Protein AF-A0A5B8MPL5-F1 (afdb_monomer_lite)

InterPro domains:
  IPR007402 Protein of unknown function DUF455 [PF04305] (2-226)
  IPR007402 Protein of unknown function DUF455 [PTHR42782] (2-230)
  IPR009078 Ferritin-like superfamily [SSF47240] (7-135)
  IPR011197 Uncharacterised conserved protein UCP012318 [PIRSF012318] (2-229)
  IPR012347 Ferritin-like [G3DSA:1.20.1260.10] (32-139)

Foldseek 3Di:
DQVLLQQLLLLVVQLVLLVLLCVQCCVVVVNDVLLVVLSVVSSVLSVVLNVLSQVVQVVVVHGRVPDDYDCQSVLLCVLCVVPSLLSLLVSQAVVLQVLLAVLVVVLVVCVVVVNNSVSCSSVPRVNLVSLLSNLSSVLVNLLVVLVVDDQPDPCSVVLNVLSSPDDSNQDFACSNVVSCVVSPHDVLVSLVVSLVSCVNRPPDADADPGPQVSCRSSNNHCSNPVVRNPD

Radius of gyration: 17.76 Å; chains: 1; bounding box: 43×35×52 Å

Secondary structure (DSSP, 8-state):
-HHHHHHHHHHHHHHHHHHHHIIIIITTTT--HHHHHHHHHHHHHHHHHHHHHHHHHHHTT--TTSS----HHHHHHHHTTT-HHHHHHIIIIIIHHHHHHHHHHHHHHHHHTT-HHHHHHIIIIIHHHHHHHHHHHHHHHHHHHHHHS--SSS-HHHHHHHHHT--TTS--TTHHHHHHHHTT--HHHHHHHHHHHHHHH--S---SPP-HHHHHHTT--HHHHHHHH--

Sequence (231 aa):
MAICHSLAHIESWAIDLSWDIIARFGISQSMPFGFVCDFARVALDEASHFERLAERLKAMGGSYGDFPAHDGLWESAVETSESLMARLAIEHMVHEARGLDVLPQTISKFENGGDKETALVLRNFVYPEEVTHCAAGLKYYCYLYVRDHAPKQDGKDTCLRELEGLAIDSMGGTQAGDILSKFGFNVDEVIASFHSTVRKHFHGRLKPPFNDEAREKAGFTKTWYEPLATK

pLDDT: mean 95.08, std 6.19, range [56.47, 98.75]

Organism: NCBI:txid1764295

Structure (mmCIF, N/CA/C/O backbone):
data_AF-A0A5B8MPL5-F1
#
_entry.id   AF-A0A5B8MPL5-F1
#
loop_
_atom_site.group_PDB
_atom_site.id
_atom_site.type_symbol
_atom_site.label_atom_id
_atom_site.label_alt_id
_atom_site.label_comp_id
_atom_site.label_asym_id
_atom_site.label_entity_id
_atom_site.label_seq_id
_atom_site.pdbx_PDB_ins_code
_atom_site.Cartn_x
_atom_site.Cartn_y
_atom_site.Cartn_z
_atom_site.occupancy
_atom_site.B_iso_or_equiv
_atom_site.auth_seq_id
_atom_site.auth_comp_id
_atom_site.auth_asym_id
_atom_site.auth_atom_id
_atom_site.pdbx_PDB_model_num
ATOM 1 N N . MET A 1 1 ? -15.213 1.524 20.049 1.00 90.12 1 MET A N 1
ATOM 2 C CA . MET A 1 1 ? -15.466 0.150 19.567 1.00 90.12 1 MET A CA 1
ATOM 3 C C . MET A 1 1 ? -15.608 0.096 18.055 1.00 90.12 1 MET A C 1
ATOM 5 O O . MET A 1 1 ? -14.690 -0.419 17.445 1.00 90.12 1 MET A O 1
ATOM 9 N N . ALA A 1 2 ? -16.636 0.694 17.434 1.00 94.31 2 ALA A N 1
ATOM 10 C CA . ALA A 1 2 ? -16.833 0.617 15.974 1.00 94.31 2 ALA A CA 1
ATOM 11 C C . ALA A 1 2 ? -15.597 1.010 15.129 1.00 94.31 2 ALA A C 1
ATOM 13 O O . ALA A 1 2 ? -15.258 0.305 14.191 1.00 94.31 2 ALA A O 1
ATOM 14 N N . ILE A 1 3 ? -14.873 2.079 15.498 1.00 95.44 3 ILE A N 1
ATOM 15 C CA . ILE A 1 3 ? -13.625 2.471 14.806 1.00 95.44 3 ILE A CA 1
ATOM 16 C C . ILE A 1 3 ? -12.540 1.389 14.938 1.00 95.44 3 ILE A C 1
ATOM 18 O O . ILE A 1 3 ? -11.882 1.068 13.963 1.00 95.44 3 ILE A O 1
ATOM 22 N N . CYS A 1 4 ? -12.365 0.809 16.130 1.00 96.81 4 CYS A N 1
ATOM 23 C CA . CYS A 1 4 ? -11.368 -0.240 16.371 1.00 96.81 4 CYS A CA 1
ATOM 24 C C . CYS A 1 4 ? -11.715 -1.533 15.618 1.00 96.81 4 CYS A C 1
ATOM 26 O O . CYS A 1 4 ? -10.830 -2.144 15.034 1.00 96.81 4 CYS A O 1
ATOM 28 N N . HIS A 1 5 ? -13.000 -1.901 15.562 1.00 97.62 5 HIS A N 1
ATOM 29 C CA . HIS A 1 5 ? -13.471 -3.010 14.727 1.00 97.62 5 HIS A CA 1
ATOM 30 C C . HIS A 1 5 ? -13.215 -2.750 13.238 1.00 97.62 5 HIS A C 1
ATOM 32 O O . HIS A 1 5 ? -12.689 -3.628 12.569 1.00 97.62 5 HIS A O 1
ATOM 38 N N . SER A 1 6 ? -13.514 -1.546 12.742 1.00 96.62 6 SER A N 1
ATOM 39 C CA . SER A 1 6 ? -13.260 -1.175 11.344 1.00 96.62 6 SER A CA 1
ATOM 40 C C . SER A 1 6 ? -11.774 -1.247 10.988 1.00 96.62 6 SER A C 1
ATOM 42 O O . SER A 1 6 ? -11.455 -1.747 9.920 1.00 96.62 6 SER A O 1
ATOM 44 N N . LEU A 1 7 ? -10.873 -0.823 11.883 1.00 97.06 7 LEU A N 1
ATOM 45 C CA . LEU A 1 7 ? -9.426 -0.981 11.691 1.00 97.06 7 LEU A CA 1
ATOM 46 C C . LEU A 1 7 ? -9.031 -2.460 11.656 1.00 97.06 7 LEU A C 1
ATOM 48 O O . LEU A 1 7 ? -8.427 -2.889 10.690 1.00 97.06 7 LEU A O 1
ATOM 52 N N . ALA A 1 8 ? -9.470 -3.269 12.629 1.00 97.81 8 ALA A N 1
ATOM 53 C CA . ALA A 1 8 ? -9.209 -4.712 12.605 1.00 97.81 8 ALA A CA 1
ATOM 54 C C . ALA A 1 8 ? -9.746 -5.376 11.322 1.00 97.81 8 ALA A C 1
ATOM 56 O O . ALA A 1 8 ? -9.145 -6.298 10.787 1.00 97.81 8 ALA A O 1
ATOM 57 N N . HIS A 1 9 ? -10.881 -4.911 10.803 1.00 97.38 9 HIS A N 1
ATOM 58 C CA . HIS A 1 9 ? -11.412 -5.412 9.545 1.00 97.38 9 HIS A CA 1
ATOM 59 C C . HIS A 1 9 ? -10.523 -5.065 8.343 1.00 97.38 9 HIS A C 1
ATOM 61 O O . HIS A 1 9 ? -10.372 -5.905 7.462 1.00 97.38 9 HIS A O 1
ATOM 67 N N . ILE A 1 10 ? -9.932 -3.865 8.316 1.00 96.75 10 ILE A N 1
ATOM 68 C CA . ILE A 1 10 ? -8.954 -3.456 7.297 1.00 96.75 10 ILE A CA 1
ATOM 69 C C . ILE A 1 10 ? -7.733 -4.379 7.351 1.00 96.75 10 ILE A C 1
ATOM 71 O O . ILE A 1 10 ? -7.454 -5.019 6.339 1.00 96.75 10 ILE A O 1
ATOM 75 N N . GLU A 1 11 ? -7.117 -4.558 8.525 1.00 97.88 11 GLU A N 1
ATOM 76 C CA . GLU A 1 11 ? -5.898 -5.382 8.635 1.00 97.88 11 GLU A CA 1
ATOM 77 C C . GLU A 1 11 ? -6.183 -6.842 8.262 1.00 97.88 11 GLU A C 1
ATOM 79 O O . GLU A 1 11 ? -5.412 -7.491 7.564 1.00 97.88 11 GLU A O 1
ATOM 84 N N . SER A 1 12 ? -7.353 -7.369 8.651 1.00 97.31 12 SER A N 1
ATOM 85 C CA . SER A 1 12 ? -7.772 -8.723 8.264 1.00 97.31 12 SER A CA 1
ATOM 86 C C . SER A 1 12 ? -7.795 -8.910 6.745 1.00 97.31 12 SER A C 1
ATOM 88 O O . SER A 1 12 ? -7.424 -9.978 6.266 1.00 97.31 12 SER A O 1
ATOM 90 N N . TRP A 1 13 ? -8.242 -7.903 5.993 1.00 96.44 13 TRP A N 1
ATOM 91 C CA . TRP A 1 13 ? -8.215 -7.939 4.532 1.00 96.44 13 TRP A CA 1
ATOM 92 C C . TRP A 1 13 ? -6.809 -7.728 3.976 1.00 96.44 13 TRP A C 1
ATOM 94 O O . TRP A 1 13 ? -6.462 -8.354 2.978 1.00 96.44 13 TRP A O 1
ATOM 104 N N . ALA A 1 14 ? -5.995 -6.880 4.602 1.00 97.50 14 ALA A N 1
ATOM 105 C CA . ALA A 1 14 ? -4.618 -6.639 4.184 1.00 97.50 14 ALA A CA 1
ATOM 106 C C . ALA A 1 14 ? -3.752 -7.912 4.288 1.00 97.50 14 ALA A C 1
ATOM 108 O O . ALA A 1 14 ? -2.951 -8.181 3.386 1.00 97.50 14 ALA A O 1
ATOM 109 N N . ILE A 1 15 ? -3.996 -8.772 5.291 1.00 98.38 15 ILE A N 1
ATOM 110 C CA . ILE A 1 15 ? -3.426 -10.133 5.365 1.00 98.38 15 ILE A CA 1
ATOM 111 C C . ILE A 1 15 ? -3.771 -10.925 4.099 1.00 98.38 15 ILE A C 1
ATOM 113 O O . ILE A 1 15 ? -2.882 -11.451 3.424 1.00 98.38 15 ILE A O 1
ATOM 117 N N . ASP A 1 16 ? -5.065 -11.016 3.779 1.00 97.38 16 ASP A N 1
ATOM 118 C CA . ASP A 1 16 ? -5.551 -11.802 2.647 1.00 97.38 16 ASP A CA 1
ATOM 119 C C . ASP A 1 16 ? -4.996 -11.266 1.325 1.00 97.38 16 ASP A C 1
ATOM 121 O O . ASP A 1 16 ? -4.548 -12.049 0.495 1.00 97.38 16 ASP A O 1
ATOM 125 N N . LEU A 1 17 ? -4.958 -9.944 1.140 1.00 97.31 17 LEU A N 1
ATOM 126 C CA . LEU A 1 17 ? -4.433 -9.293 -0.063 1.00 97.31 17 LEU A CA 1
ATOM 127 C C . LEU A 1 17 ? -2.927 -9.503 -0.244 1.00 97.31 17 LEU A C 1
ATOM 129 O O . LEU A 1 17 ? -2.464 -9.749 -1.362 1.00 97.31 17 LEU A O 1
ATOM 133 N N . SER A 1 18 ? -2.173 -9.476 0.853 1.00 98.12 18 SER A N 1
ATOM 134 C CA . SER A 1 18 ? -0.733 -9.734 0.842 1.00 98.12 18 SER A CA 1
ATOM 135 C C . SER A 1 18 ? -0.417 -11.189 0.486 1.00 98.12 18 SER A C 1
ATOM 137 O O . SER A 1 18 ? 0.533 -11.460 -0.249 1.00 98.12 18 SER A O 1
ATOM 139 N N . TRP A 1 19 ? -1.239 -12.149 0.918 1.00 98.12 19 TRP A N 1
ATOM 140 C CA . TRP A 1 19 ? -1.116 -13.536 0.455 1.00 98.12 19 TRP A CA 1
ATOM 141 C C . TRP A 1 19 ? -1.664 -13.745 -0.959 1.00 98.12 19 TRP A C 1
ATOM 143 O O . TRP A 1 19 ? -1.088 -14.518 -1.731 1.00 98.12 19 TRP A O 1
ATOM 153 N N . ASP A 1 20 ? -2.739 -13.048 -1.327 1.00 97.25 20 ASP A N 1
ATOM 154 C CA . ASP A 1 20 ? -3.378 -13.120 -2.641 1.00 97.25 20 ASP A CA 1
ATOM 155 C C . ASP A 1 20 ? -2.392 -12.756 -3.747 1.00 97.25 20 ASP A C 1
ATOM 157 O O . ASP A 1 20 ? -2.265 -13.485 -4.737 1.00 97.25 20 ASP A O 1
ATOM 161 N N . ILE A 1 21 ? -1.630 -11.674 -3.551 1.00 97.12 21 ILE A N 1
ATOM 162 C CA . ILE A 1 21 ? -0.700 -11.198 -4.567 1.00 97.12 21 ILE A CA 1
ATOM 163 C C . ILE A 1 21 ? 0.435 -12.202 -4.824 1.00 97.12 21 ILE A C 1
ATOM 165 O O . ILE A 1 21 ? 0.838 -12.428 -5.971 1.00 97.12 21 ILE A O 1
ATOM 169 N N . ILE A 1 22 ? 0.897 -12.875 -3.766 1.00 97.62 22 ILE A N 1
ATOM 170 C CA . ILE A 1 22 ? 1.892 -13.948 -3.834 1.00 97.62 22 ILE A CA 1
ATOM 171 C C . ILE A 1 22 ? 1.303 -15.161 -4.555 1.00 97.62 22 ILE A C 1
ATOM 173 O O . ILE A 1 22 ? 1.898 -15.660 -5.513 1.00 97.62 22 ILE A O 1
ATOM 177 N N . ALA A 1 23 ? 0.136 -15.631 -4.112 1.00 96.88 23 ALA A N 1
ATOM 178 C CA . ALA A 1 23 ? -0.465 -16.869 -4.589 1.00 96.88 23 ALA A CA 1
ATOM 179 C C . ALA A 1 23 ? -0.926 -16.777 -6.050 1.00 96.88 23 ALA A C 1
ATOM 181 O O . ALA A 1 23 ? -0.679 -17.699 -6.832 1.00 96.88 23 ALA A O 1
ATOM 182 N N . ARG A 1 24 ? -1.575 -15.674 -6.442 1.00 95.25 24 ARG A N 1
ATOM 183 C CA . ARG A 1 24 ? -2.104 -15.505 -7.804 1.00 95.25 24 ARG A CA 1
ATOM 184 C C . ARG A 1 24 ? -1.040 -15.082 -8.800 1.00 95.25 24 ARG A C 1
ATOM 186 O O . ARG A 1 24 ? -1.022 -15.602 -9.917 1.00 95.25 24 ARG A O 1
ATOM 193 N N . PHE A 1 25 ? -0.169 -14.146 -8.424 1.00 96.69 25 PHE A N 1
ATOM 194 C CA . PHE A 1 25 ? 0.732 -13.501 -9.380 1.00 96.69 25 PHE A CA 1
ATOM 195 C C . PHE A 1 25 ? 2.199 -13.885 -9.220 1.00 96.69 25 PHE A C 1
ATOM 197 O O . PHE A 1 25 ? 2.923 -13.860 -10.212 1.00 96.69 25 PHE A O 1
ATOM 204 N N . GLY A 1 26 ? 2.647 -14.274 -8.022 1.00 94.62 26 GLY A N 1
ATOM 205 C CA . GLY A 1 26 ? 4.062 -14.534 -7.745 1.00 94.62 26 GLY A CA 1
ATOM 206 C C . GLY A 1 26 ? 4.689 -15.532 -8.723 1.00 94.62 26 GLY A C 1
ATOM 207 O O . GLY A 1 26 ? 5.625 -15.196 -9.447 1.00 94.62 26 GLY A O 1
ATOM 208 N N . ILE A 1 27 ? 4.129 -16.744 -8.807 1.00 87.88 27 ILE A N 1
ATOM 209 C CA . ILE A 1 27 ? 4.624 -17.784 -9.728 1.00 87.88 27 ILE A CA 1
ATOM 210 C C . ILE A 1 27 ? 4.203 -17.491 -11.171 1.00 87.88 27 ILE A C 1
ATOM 212 O O . ILE A 1 27 ? 5.032 -17.545 -12.079 1.00 87.88 27 ILE A O 1
ATOM 216 N N . SER A 1 28 ? 2.922 -17.180 -11.397 1.00 93.00 28 SER A N 1
ATOM 217 C CA . SER A 1 28 ? 2.358 -17.035 -12.749 1.00 93.00 28 SER A CA 1
ATOM 218 C C . SER A 1 28 ? 3.008 -15.906 -13.552 1.00 93.00 28 SER A C 1
ATOM 220 O O . SER A 1 28 ? 3.122 -16.014 -14.771 1.00 93.00 28 SER A O 1
ATOM 222 N N . GLN A 1 29 ? 3.494 -14.860 -12.878 1.00 94.62 29 GLN A N 1
ATOM 223 C CA . GLN A 1 29 ? 4.219 -13.753 -13.496 1.00 94.62 29 GLN A CA 1
ATOM 224 C C . GLN A 1 29 ? 5.738 -13.826 -13.309 1.00 94.62 29 GLN A C 1
ATOM 226 O O . GLN A 1 29 ? 6.427 -12.865 -13.639 1.00 94.62 29 GLN A O 1
ATOM 231 N N . SER A 1 30 ? 6.282 -14.944 -12.814 1.00 94.75 30 SER A N 1
ATOM 232 C CA . SER A 1 30 ? 7.729 -15.114 -12.592 1.00 94.75 30 SER A CA 1
ATOM 233 C C . SER A 1 30 ? 8.343 -13.975 -11.763 1.00 94.75 30 SER A C 1
ATOM 235 O O . SER A 1 30 ? 9.387 -13.426 -12.119 1.00 94.75 30 SER A O 1
ATOM 237 N N . MET A 1 31 ? 7.666 -13.577 -10.682 1.00 97.38 31 MET A N 1
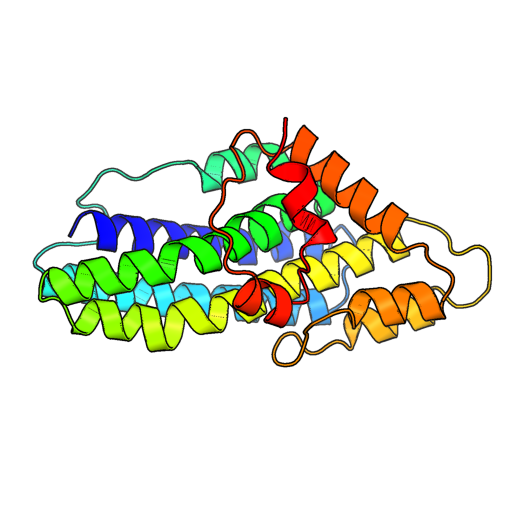ATOM 238 C CA . MET A 1 31 ? 8.173 -12.552 -9.772 1.00 97.38 31 MET A CA 1
ATOM 239 C C . MET A 1 31 ? 9.408 -13.058 -9.014 1.00 97.38 31 MET A C 1
ATOM 241 O O . MET A 1 31 ? 9.505 -14.255 -8.722 1.00 97.38 31 MET A O 1
ATOM 245 N N . PRO A 1 32 ? 10.360 -12.168 -8.683 1.00 96.81 32 PRO A N 1
ATOM 246 C CA . PRO A 1 32 ? 11.557 -12.550 -7.945 1.00 96.81 32 PRO A CA 1
ATOM 247 C C . PRO A 1 32 ? 11.226 -13.056 -6.538 1.00 96.81 32 PRO A C 1
ATOM 249 O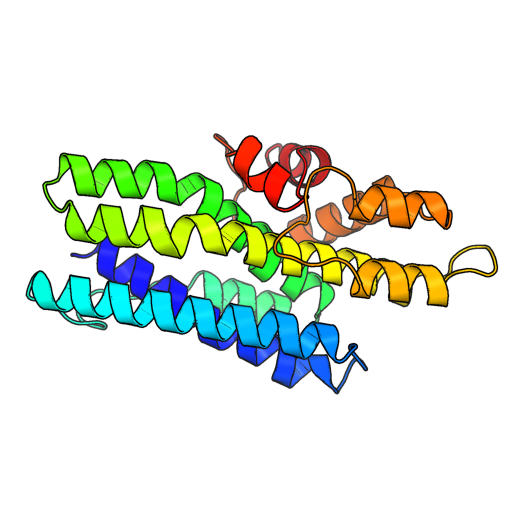 O . PRO A 1 32 ? 10.204 -12.701 -5.958 1.00 96.81 32 PRO A O 1
ATOM 252 N N . PHE A 1 33 ? 12.121 -13.837 -5.932 1.00 96.19 33 PHE A N 1
ATOM 253 C CA . PHE A 1 33 ? 11.903 -14.330 -4.567 1.00 96.19 33 PHE A CA 1
ATOM 254 C C . PHE A 1 33 ? 11.820 -13.192 -3.538 1.00 96.19 33 PHE A C 1
ATOM 256 O O . PHE A 1 33 ? 11.052 -13.299 -2.585 1.00 96.19 33 PHE A O 1
ATOM 263 N N . GLY A 1 34 ? 12.522 -12.072 -3.771 1.00 97.38 34 GLY A N 1
ATOM 264 C CA . GLY A 1 34 ? 12.381 -10.865 -2.954 1.00 97.38 34 GLY A CA 1
ATOM 265 C C . GLY A 1 34 ? 10.932 -10.382 -2.843 1.00 97.38 34 GLY A C 1
ATOM 266 O O . GLY A 1 34 ? 10.510 -9.994 -1.760 1.00 97.38 34 GLY A O 1
ATOM 267 N N . PHE A 1 35 ? 10.140 -10.497 -3.918 1.00 98.50 35 PHE A N 1
ATOM 268 C CA . PHE A 1 35 ? 8.717 -10.136 -3.914 1.00 98.50 35 PHE A CA 1
ATOM 269 C C . PHE A 1 35 ? 7.925 -10.987 -2.925 1.00 98.50 35 PHE A C 1
ATOM 271 O O . PHE A 1 35 ? 7.130 -10.468 -2.149 1.00 98.50 35 PHE A O 1
ATOM 278 N N . VAL A 1 36 ? 8.179 -12.297 -2.924 1.00 97.75 36 VAL A N 1
ATOM 279 C CA . VAL A 1 36 ? 7.526 -13.230 -2.002 1.00 97.75 36 VAL A CA 1
ATOM 280 C C . VAL A 1 36 ? 7.918 -12.918 -0.561 1.00 97.75 36 VAL A C 1
ATOM 282 O O . VAL A 1 36 ? 7.051 -12.893 0.303 1.00 97.75 36 VAL A O 1
ATOM 285 N N . CYS A 1 37 ? 9.200 -12.655 -0.297 1.00 97.94 37 CYS A N 1
ATOM 286 C CA . CYS A 1 37 ? 9.678 -12.310 1.041 1.00 97.94 37 CYS A CA 1
ATOM 287 C C . CYS A 1 37 ? 9.073 -11.003 1.561 1.00 97.94 37 CYS A C 1
ATOM 289 O O . CYS A 1 37 ? 8.592 -10.973 2.691 1.00 97.94 37 CYS A O 1
ATOM 291 N N . ASP A 1 38 ? 9.088 -9.949 0.745 1.00 98.50 38 ASP A N 1
ATOM 292 C CA . ASP A 1 38 ? 8.593 -8.632 1.142 1.00 98.50 38 ASP A CA 1
ATOM 293 C C . ASP A 1 38 ? 7.086 -8.692 1.438 1.00 98.50 38 ASP A C 1
ATOM 295 O O . ASP A 1 38 ? 6.667 -8.263 2.508 1.00 98.50 38 ASP A O 1
ATOM 299 N N . PHE A 1 39 ? 6.269 -9.310 0.574 1.00 98.56 39 PHE A N 1
ATOM 300 C CA . PHE A 1 39 ? 4.823 -9.415 0.824 1.00 98.56 39 PHE A CA 1
ATOM 301 C C . PHE A 1 39 ? 4.448 -10.447 1.893 1.00 98.56 39 PHE A C 1
ATOM 303 O O . PHE A 1 39 ? 3.454 -10.257 2.587 1.00 98.56 39 PHE A O 1
ATOM 310 N N . ALA A 1 40 ? 5.242 -11.504 2.099 1.00 98.50 40 ALA A N 1
ATOM 311 C CA . ALA A 1 40 ? 5.037 -12.399 3.239 1.00 98.50 40 ALA A CA 1
ATOM 312 C C . ALA A 1 40 ? 5.316 -11.679 4.565 1.00 98.50 40 ALA A C 1
ATOM 314 O O . ALA A 1 40 ? 4.684 -11.982 5.576 1.00 98.50 40 ALA A O 1
ATOM 315 N N . ARG A 1 41 ? 6.247 -10.716 4.558 1.00 98.38 41 ARG A N 1
ATOM 316 C CA . ARG A 1 41 ? 6.490 -9.837 5.698 1.00 98.38 41 ARG A CA 1
ATOM 317 C C . ARG A 1 41 ? 5.331 -8.867 5.914 1.00 98.38 41 ARG A C 1
ATOM 319 O O . ARG A 1 41 ? 4.850 -8.813 7.035 1.00 98.38 41 ARG A O 1
ATOM 326 N N . VAL A 1 42 ? 4.830 -8.206 4.862 1.00 98.62 42 VAL A N 1
ATOM 327 C CA . VAL A 1 42 ? 3.612 -7.371 4.960 1.00 98.62 42 VAL A CA 1
ATOM 328 C C . VAL A 1 42 ? 2.468 -8.187 5.569 1.00 98.62 42 VAL A C 1
ATOM 330 O O . VAL A 1 42 ? 1.902 -7.792 6.576 1.00 98.62 42 VAL A O 1
ATOM 333 N N . ALA A 1 43 ? 2.207 -9.397 5.065 1.00 98.69 43 ALA A N 1
ATOM 334 C CA . ALA A 1 43 ? 1.150 -10.253 5.603 1.00 98.69 43 ALA A CA 1
ATOM 335 C C . ALA A 1 43 ? 1.332 -10.607 7.095 1.00 98.69 43 ALA A C 1
ATOM 337 O O . ALA A 1 43 ? 0.349 -10.804 7.810 1.00 98.69 43 ALA A O 1
ATOM 338 N N . LEU A 1 44 ? 2.579 -10.730 7.562 1.00 98.62 44 LEU A N 1
ATOM 339 C CA . LEU A 1 44 ? 2.895 -10.984 8.968 1.00 98.62 44 LEU A CA 1
ATOM 340 C C . LEU A 1 44 ? 2.659 -9.743 9.839 1.00 98.62 44 LEU A C 1
ATOM 342 O O . LEU A 1 44 ? 2.112 -9.873 10.936 1.00 98.62 44 LEU A O 1
ATOM 346 N N . ASP A 1 45 ? 3.060 -8.570 9.353 1.00 98.56 45 ASP A N 1
ATOM 347 C CA . ASP A 1 45 ? 2.834 -7.290 10.024 1.00 98.56 45 ASP A CA 1
ATOM 348 C C . ASP A 1 45 ? 1.323 -7.058 10.191 1.00 98.56 45 ASP A C 1
ATOM 350 O O . ASP A 1 45 ? 0.845 -6.894 11.315 1.00 98.56 45 ASP A O 1
ATOM 354 N N . GLU A 1 46 ? 0.554 -7.222 9.111 1.00 98.56 46 GLU A N 1
ATOM 355 C CA . GLU A 1 46 ? -0.910 -7.097 9.102 1.00 98.56 46 GLU A CA 1
ATOM 356 C C . GLU A 1 46 ? -1.603 -8.086 10.050 1.00 98.56 46 GLU A C 1
ATOM 358 O O . GLU A 1 46 ? -2.554 -7.748 10.760 1.00 98.56 46 GLU A O 1
ATOM 363 N N . ALA A 1 47 ? -1.093 -9.319 10.146 1.00 98.75 47 ALA A N 1
ATOM 364 C CA . ALA A 1 47 ? -1.600 -10.299 11.104 1.00 98.75 47 ALA A CA 1
ATOM 365 C C . ALA A 1 47 ? -1.363 -9.855 12.554 1.00 98.75 47 ALA A C 1
ATOM 367 O O . ALA A 1 47 ? -2.270 -9.938 13.387 1.00 98.75 47 ALA A O 1
ATOM 368 N N . SER A 1 48 ? -0.175 -9.325 12.852 1.00 98.62 48 SER A N 1
ATOM 369 C CA . SER A 1 48 ? 0.146 -8.745 14.161 1.00 98.62 48 SER A CA 1
ATOM 370 C C . SER A 1 48 ? -0.726 -7.518 14.462 1.00 98.62 48 SER A C 1
ATOM 372 O O . SER A 1 48 ? -1.193 -7.361 15.597 1.00 98.62 48 SER A O 1
ATOM 374 N N . HIS A 1 49 ? -0.999 -6.659 13.475 1.00 98.56 49 HIS A N 1
ATOM 375 C CA . HIS A 1 49 ? -1.892 -5.505 13.636 1.00 98.56 49 HIS A CA 1
ATOM 376 C C . HIS A 1 49 ? -3.312 -5.951 13.963 1.00 98.56 49 HIS A C 1
ATOM 378 O O . HIS A 1 49 ? -3.881 -5.509 14.969 1.00 98.56 49 HIS A O 1
ATOM 384 N N . PHE A 1 50 ? -3.850 -6.882 13.170 1.00 98.56 50 PHE A N 1
ATOM 385 C CA . PHE A 1 50 ? -5.165 -7.473 13.380 1.00 98.56 50 PHE A CA 1
ATOM 386 C C . PHE A 1 50 ? -5.305 -8.054 14.785 1.00 98.56 50 PHE A C 1
ATOM 388 O O . PHE A 1 50 ? -6.256 -7.721 15.496 1.00 98.56 50 PHE A O 1
ATOM 395 N N . GLU A 1 51 ? -4.359 -8.895 15.213 1.00 98.56 51 GLU A N 1
ATOM 396 C CA . GLU A 1 51 ? -4.398 -9.541 16.525 1.00 98.56 51 GLU A CA 1
ATOM 397 C C . GLU A 1 51 ? -4.435 -8.507 17.654 1.00 98.56 51 GLU A C 1
ATOM 399 O O . GLU A 1 51 ? -5.308 -8.570 18.526 1.00 98.56 51 GLU A O 1
ATOM 404 N N . ARG A 1 52 ? -3.564 -7.492 17.599 1.00 98.56 52 ARG A N 1
ATOM 405 C CA . ARG A 1 52 ? -3.519 -6.415 18.600 1.00 98.56 52 ARG A CA 1
ATOM 406 C C . ARG A 1 52 ? -4.818 -5.620 18.635 1.00 98.56 52 ARG A C 1
ATOM 408 O O . ARG A 1 52 ? -5.323 -5.313 19.716 1.00 98.56 52 ARG A O 1
ATOM 415 N N . LEU A 1 53 ? -5.384 -5.280 17.479 1.00 98.38 53 LEU A N 1
ATOM 416 C CA . LEU A 1 53 ? -6.646 -4.543 17.402 1.00 98.38 53 LEU A CA 1
ATOM 417 C C . LEU A 1 53 ? -7.836 -5.395 17.857 1.00 98.38 53 LEU A C 1
ATOM 419 O O . LEU A 1 53 ? -8.722 -4.892 18.550 1.00 98.38 53 LEU A O 1
ATOM 423 N N . ALA A 1 54 ? -7.848 -6.690 17.548 1.00 98.19 54 ALA A N 1
ATOM 424 C CA . ALA A 1 54 ? -8.859 -7.622 18.032 1.00 98.19 54 ALA A CA 1
ATOM 425 C C . ALA A 1 54 ? -8.781 -7.801 19.560 1.00 98.19 54 ALA A C 1
ATOM 427 O O . ALA A 1 54 ? -9.817 -7.849 20.229 1.00 98.19 54 ALA A O 1
ATOM 428 N N . GLU A 1 55 ? -7.577 -7.848 20.137 1.00 98.19 55 GLU A N 1
ATOM 429 C CA . GLU A 1 55 ? -7.366 -7.833 21.589 1.00 98.19 55 GLU A CA 1
ATOM 430 C C . GLU A 1 55 ? -7.857 -6.531 22.226 1.00 98.19 55 GLU A C 1
ATOM 432 O O . GLU A 1 55 ? -8.552 -6.569 23.247 1.00 98.19 55 GLU A O 1
ATOM 437 N N . ARG A 1 56 ? -7.571 -5.379 21.604 1.00 97.50 56 ARG A N 1
ATOM 438 C CA . ARG A 1 56 ? -8.126 -4.088 22.033 1.00 97.50 56 ARG A CA 1
ATOM 439 C C . ARG A 1 56 ? -9.647 -4.106 22.024 1.00 97.50 56 ARG A C 1
ATOM 441 O O . ARG A 1 56 ? -10.265 -3.734 23.018 1.00 97.50 56 ARG A O 1
ATOM 448 N N . LEU A 1 57 ? -10.260 -4.593 20.948 1.00 97.12 57 LEU A N 1
ATOM 449 C CA . LEU A 1 57 ? -11.711 -4.676 20.828 1.00 97.12 57 LEU A CA 1
ATOM 450 C C . LEU A 1 57 ? -12.331 -5.563 21.923 1.00 97.12 57 LEU A C 1
ATOM 452 O O . LEU A 1 57 ? -13.331 -5.165 22.524 1.00 97.12 57 LEU A O 1
ATOM 456 N N . LYS A 1 58 ? -11.691 -6.697 22.248 1.00 97.56 58 LYS A N 1
ATOM 457 C CA . LYS A 1 58 ? -12.058 -7.562 23.385 1.00 97.56 58 LYS A CA 1
ATOM 458 C C . LYS A 1 58 ? -11.964 -6.844 24.724 1.00 97.56 58 LYS A C 1
ATOM 460 O O . LYS A 1 58 ? -12.895 -6.925 25.521 1.00 97.56 58 LYS A O 1
ATOM 465 N N . ALA A 1 59 ? -10.889 -6.096 24.963 1.00 96.88 59 ALA A N 1
ATOM 466 C CA . ALA A 1 59 ? -10.722 -5.321 26.191 1.00 96.88 59 ALA A CA 1
ATOM 467 C C . ALA A 1 59 ? -11.787 -4.218 26.354 1.00 96.88 59 ALA A C 1
ATOM 469 O O . ALA A 1 59 ? -12.149 -3.869 27.476 1.00 96.88 59 ALA A O 1
ATOM 470 N N . MET A 1 60 ? -12.336 -3.703 25.248 1.00 95.62 60 MET A N 1
ATOM 471 C CA . MET A 1 60 ? -13.462 -2.760 25.255 1.00 95.62 60 MET A CA 1
ATOM 472 C C . MET A 1 60 ? -14.836 -3.431 25.456 1.00 95.62 60 MET A C 1
ATOM 474 O O . MET A 1 60 ? -15.840 -2.725 25.537 1.00 95.62 60 MET A O 1
ATOM 478 N N . GLY A 1 61 ? -14.896 -4.766 25.526 1.00 96.69 61 GLY A N 1
ATOM 479 C CA . GLY A 1 61 ? -16.130 -5.542 25.682 1.00 96.69 61 GLY A CA 1
ATOM 480 C C . GLY A 1 61 ? -16.816 -5.946 24.373 1.00 96.69 61 GLY A C 1
ATOM 481 O O . GLY A 1 61 ? -17.961 -6.388 24.421 1.00 96.69 61 GLY A O 1
ATOM 482 N N . GLY A 1 62 ? -16.149 -5.790 23.225 1.00 95.94 62 GLY A N 1
ATOM 483 C CA . GLY A 1 62 ? -16.629 -6.263 21.924 1.00 95.94 62 GLY A CA 1
ATOM 484 C C . GLY A 1 62 ? -15.808 -7.432 21.380 1.00 95.94 62 GLY A C 1
ATOM 485 O O . GLY A 1 62 ? -14.925 -7.971 22.037 1.00 95.94 62 GLY A O 1
ATOM 486 N N . SER A 1 63 ? -16.083 -7.841 20.154 1.00 96.69 63 SER A N 1
ATOM 487 C CA . SER A 1 63 ? -15.356 -8.869 19.416 1.00 96.69 63 SER A CA 1
ATOM 488 C C . SER A 1 63 ? -15.352 -8.552 17.925 1.00 96.69 63 SER A C 1
ATOM 490 O O . SER A 1 63 ? -16.207 -7.826 17.409 1.00 96.69 63 SER A O 1
ATOM 492 N N . TYR A 1 64 ? -14.348 -9.066 17.213 1.00 96.56 64 TYR A N 1
ATOM 493 C CA . TYR A 1 64 ? -14.331 -8.957 15.760 1.00 96.56 64 TYR A CA 1
ATOM 494 C C . TYR A 1 64 ? -15.551 -9.689 15.185 1.00 96.56 64 TYR A C 1
ATOM 496 O O . TYR A 1 64 ? -15.838 -10.819 15.573 1.00 96.56 64 TYR A O 1
ATOM 504 N N . GLY A 1 65 ? -16.282 -9.009 14.302 1.00 95.44 65 GLY A N 1
ATOM 505 C CA . GLY A 1 65 ? -17.588 -9.449 13.792 1.00 95.44 65 GLY A CA 1
ATOM 506 C C . GLY A 1 65 ? -18.817 -8.833 14.479 1.00 95.44 65 GLY A C 1
ATOM 507 O O . GLY A 1 65 ? -19.908 -8.940 13.931 1.00 95.44 65 GLY A O 1
ATOM 508 N N . ASP A 1 66 ? -18.666 -8.125 15.606 1.00 96.06 66 ASP A N 1
ATOM 509 C CA . ASP A 1 66 ? -19.811 -7.517 16.318 1.00 96.06 66 ASP A CA 1
ATOM 510 C C . ASP A 1 66 ? -20.408 -6.285 15.613 1.00 96.06 66 ASP A C 1
ATOM 512 O O . ASP A 1 66 ? -21.537 -5.882 15.901 1.00 96.06 66 ASP A O 1
ATOM 516 N N . PHE A 1 67 ? -19.652 -5.655 14.710 1.00 95.56 67 PHE A N 1
ATOM 517 C CA . PHE A 1 67 ? -20.076 -4.481 13.945 1.00 95.56 67 PHE A CA 1
ATOM 518 C C . PHE A 1 67 ? -20.099 -4.791 12.439 1.00 95.56 67 PHE A C 1
ATOM 520 O O . PHE A 1 67 ? -19.384 -5.692 11.992 1.00 95.56 67 PHE A O 1
ATOM 527 N N . PRO A 1 68 ? -20.892 -4.049 11.639 1.00 92.94 68 PRO A N 1
ATOM 528 C CA . PRO A 1 68 ? -20.895 -4.198 10.188 1.00 92.94 68 PRO A CA 1
ATOM 529 C C . PRO A 1 68 ? -19.501 -4.009 9.581 1.00 92.94 68 PRO A C 1
ATOM 531 O O . PRO A 1 68 ? -18.811 -3.035 9.881 1.00 92.94 68 PRO A O 1
ATOM 534 N N . ALA A 1 69 ? -19.128 -4.943 8.713 1.00 90.19 69 ALA A N 1
ATOM 535 C CA . ALA A 1 69 ? -17.950 -4.875 7.861 1.00 90.19 69 ALA A CA 1
ATOM 536 C C . ALA A 1 69 ? -18.189 -3.940 6.662 1.00 90.19 69 ALA A C 1
ATOM 538 O O . ALA A 1 69 ? -19.333 -3.681 6.283 1.00 90.19 69 ALA A O 1
ATOM 539 N N . HIS A 1 70 ? -17.106 -3.432 6.076 1.00 89.38 70 HIS A N 1
ATOM 540 C CA . HIS A 1 70 ? -17.144 -2.635 4.852 1.00 89.38 70 HIS A CA 1
ATOM 541 C C . HIS A 1 70 ? -16.345 -3.333 3.747 1.00 89.38 70 HIS A C 1
ATOM 543 O O . HIS A 1 70 ? -15.251 -3.832 3.990 1.00 89.38 70 HIS A O 1
ATOM 549 N N . ASP A 1 71 ? -16.832 -3.279 2.511 1.00 88.06 71 ASP A N 1
ATOM 550 C CA . ASP A 1 71 ? -16.272 -4.091 1.420 1.00 88.06 71 ASP A CA 1
ATOM 551 C C . ASP A 1 71 ? -15.258 -3.338 0.540 1.00 88.06 71 ASP A C 1
ATOM 553 O O . ASP A 1 71 ? -14.865 -3.827 -0.511 1.00 88.06 71 ASP A O 1
ATOM 557 N N . GLY A 1 72 ? -14.803 -2.142 0.937 1.00 86.00 72 GLY A N 1
ATOM 558 C CA . GLY A 1 72 ? -14.015 -1.263 0.056 1.00 86.00 72 GLY A CA 1
ATOM 559 C C . GLY A 1 72 ? -12.701 -1.866 -0.473 1.00 86.00 72 GLY A C 1
ATOM 560 O O . GLY A 1 72 ? -12.341 -1.629 -1.629 1.00 86.00 72 GLY A O 1
ATOM 561 N N . LEU A 1 73 ? -11.999 -2.658 0.347 1.00 87.81 73 LEU A N 1
ATOM 562 C CA . LEU A 1 73 ? -10.812 -3.409 -0.086 1.00 87.81 73 LEU A CA 1
ATOM 563 C C . LEU A 1 73 ? -11.193 -4.594 -0.979 1.00 87.81 73 LEU A C 1
ATOM 565 O O . LEU A 1 73 ? -10.546 -4.833 -1.990 1.00 87.81 73 LEU A O 1
ATOM 569 N N . TRP A 1 74 ? -12.296 -5.285 -0.684 1.00 90.31 74 TRP A N 1
ATOM 570 C CA . TRP A 1 74 ? -12.794 -6.366 -1.535 1.00 90.31 74 TRP A CA 1
ATOM 571 C C . TRP A 1 74 ? -13.213 -5.874 -2.927 1.00 90.31 74 TRP A C 1
ATOM 573 O O . TRP A 1 74 ? -12.876 -6.495 -3.930 1.00 90.31 74 TRP A O 1
ATOM 583 N N . GLU A 1 75 ? -13.902 -4.737 -3.016 1.00 93.38 75 GLU A N 1
ATOM 584 C CA . GLU A 1 75 ? -14.281 -4.119 -4.292 1.00 93.38 75 GLU A CA 1
ATOM 585 C C . GLU A 1 75 ? -13.047 -3.770 -5.132 1.00 93.38 75 GLU A C 1
ATOM 587 O O . GLU A 1 75 ? -12.967 -4.137 -6.307 1.00 93.38 75 GLU A O 1
ATOM 592 N N . SER A 1 76 ? -12.058 -3.124 -4.504 1.00 94.19 76 SER A N 1
ATOM 593 C CA . SER A 1 76 ? -10.761 -2.814 -5.123 1.00 94.19 76 SER A CA 1
ATOM 594 C C . SER A 1 76 ? -10.049 -4.098 -5.571 1.00 94.19 76 SER A C 1
ATOM 596 O O . SER A 1 76 ? -9.447 -4.159 -6.651 1.00 94.19 76 SER A O 1
ATOM 598 N N . ALA A 1 77 ? -10.222 -5.177 -4.805 1.00 94.31 77 ALA A N 1
ATOM 599 C CA . ALA A 1 77 ? -9.632 -6.455 -5.114 1.00 94.31 77 ALA A CA 1
ATOM 600 C C . ALA A 1 77 ? -10.272 -7.204 -6.266 1.00 94.31 77 ALA A C 1
ATOM 602 O O . ALA A 1 77 ? -9.568 -7.851 -7.042 1.00 94.31 77 ALA A O 1
ATOM 603 N N . VAL A 1 78 ? -11.585 -7.120 -6.403 1.00 95.69 78 VAL A N 1
ATOM 604 C CA . VAL A 1 78 ? -12.273 -7.664 -7.568 1.00 95.69 78 VAL A CA 1
ATOM 605 C C . VAL A 1 78 ? -11.871 -6.873 -8.814 1.00 95.69 78 VAL A C 1
ATOM 607 O O . VAL A 1 78 ? -11.501 -7.481 -9.819 1.00 95.69 78 VAL A O 1
ATOM 610 N N . GLU A 1 79 ? -11.845 -5.542 -8.727 1.00 96.94 79 GLU A N 1
ATOM 611 C CA . GLU A 1 79 ? -11.500 -4.646 -9.841 1.00 96.94 79 GLU A CA 1
ATOM 612 C C . GLU A 1 79 ? -10.072 -4.867 -10.373 1.00 96.94 79 GLU A C 1
ATOM 614 O O . GLU A 1 79 ? -9.820 -4.782 -11.575 1.00 96.94 79 GLU A O 1
ATOM 619 N N . THR A 1 80 ? -9.125 -5.205 -9.495 1.00 97.31 80 THR A N 1
ATOM 620 C CA . THR A 1 80 ? -7.709 -5.402 -9.857 1.00 97.31 80 THR A CA 1
ATOM 621 C C . THR A 1 80 ? -7.300 -6.867 -10.045 1.00 97.31 80 THR A C 1
ATOM 623 O O . THR A 1 80 ? -6.133 -7.155 -10.315 1.00 97.31 80 THR A O 1
ATOM 626 N N . SER A 1 81 ? -8.247 -7.805 -9.948 1.00 96.25 81 SER A N 1
ATOM 627 C CA . SER A 1 81 ? -7.992 -9.256 -9.910 1.00 96.25 81 SER A CA 1
ATOM 628 C C . SER A 1 81 ? -7.224 -9.826 -11.111 1.00 96.25 81 SER A C 1
ATOM 630 O O . SER A 1 81 ? -6.515 -10.818 -10.960 1.00 96.25 81 SER A O 1
ATOM 632 N N . GLU A 1 82 ? -7.300 -9.173 -12.271 1.00 95.38 82 GLU A N 1
ATOM 633 C CA . GLU A 1 82 ? -6.663 -9.619 -13.518 1.00 95.38 82 GLU A CA 1
ATOM 634 C C . GLU A 1 82 ? -5.330 -8.906 -13.815 1.00 95.38 82 GLU A C 1
ATOM 636 O O . GLU A 1 82 ? -4.718 -9.123 -14.862 1.00 95.38 82 GLU A O 1
ATOM 641 N N . SER A 1 83 ? -4.858 -8.020 -12.931 1.00 97.06 83 SER A N 1
ATOM 642 C CA . SER A 1 83 ? -3.641 -7.241 -13.170 1.00 97.06 83 SER A CA 1
ATOM 643 C C . SER A 1 83 ? -2.833 -7.023 -11.899 1.00 97.06 83 SER A C 1
ATOM 645 O O . SER A 1 83 ? -3.196 -6.218 -11.046 1.00 97.06 83 SER A O 1
ATOM 647 N N . LEU A 1 84 ? -1.657 -7.654 -11.833 1.00 97.94 84 LEU A N 1
ATOM 648 C CA . LEU A 1 84 ? -0.680 -7.412 -10.770 1.00 97.94 84 LEU A CA 1
ATOM 649 C C . LEU A 1 84 ? -0.283 -5.927 -10.676 1.00 97.94 84 LEU A C 1
ATOM 651 O O . LEU A 1 84 ? -0.144 -5.386 -9.583 1.00 97.94 84 LEU A O 1
ATOM 655 N N . MET A 1 85 ? -0.136 -5.252 -11.819 1.00 97.75 85 MET A N 1
ATOM 656 C CA . MET A 1 85 ? 0.216 -3.832 -11.854 1.00 97.75 85 MET A CA 1
ATOM 657 C C . MET A 1 85 ? -0.877 -2.964 -11.219 1.00 97.75 85 MET A C 1
ATOM 659 O O . MET A 1 85 ? -0.579 -2.063 -10.436 1.00 97.75 85 MET A O 1
ATOM 663 N N . ALA A 1 86 ? -2.147 -3.263 -11.517 1.00 98.25 86 ALA A N 1
ATOM 664 C CA . ALA A 1 86 ? -3.278 -2.586 -10.893 1.00 98.25 86 ALA A CA 1
ATOM 665 C C . ALA A 1 86 ? -3.387 -2.928 -9.402 1.00 98.25 86 ALA A C 1
ATOM 667 O O . ALA A 1 86 ? -3.584 -2.028 -8.593 1.00 98.25 86 ALA A O 1
ATOM 668 N N . ARG A 1 87 ? -3.180 -4.197 -9.029 1.00 98.06 87 ARG A N 1
ATOM 669 C CA . ARG A 1 87 ? -3.169 -4.660 -7.636 1.00 98.06 87 ARG A CA 1
ATOM 670 C C . ARG A 1 87 ? -2.165 -3.884 -6.786 1.00 98.06 87 ARG A C 1
ATOM 672 O O . ARG A 1 87 ? -2.533 -3.368 -5.738 1.00 98.06 87 ARG A O 1
ATOM 679 N N . LEU A 1 88 ? -0.924 -3.764 -7.260 1.00 98.44 88 LEU A N 1
ATOM 680 C CA . LEU A 1 88 ? 0.123 -3.002 -6.574 1.00 98.44 88 LEU A CA 1
ATOM 681 C C . LEU A 1 88 ? -0.233 -1.522 -6.463 1.00 98.44 88 LEU A C 1
ATOM 683 O O . LEU A 1 88 ? -0.090 -0.944 -5.393 1.00 98.44 88 LEU A O 1
ATOM 687 N N . ALA A 1 89 ? -0.716 -0.914 -7.550 1.00 98.50 89 ALA A N 1
ATOM 688 C CA . ALA A 1 89 ? -1.053 0.504 -7.546 1.00 98.50 89 ALA A CA 1
ATOM 689 C C . ALA A 1 89 ? -2.201 0.838 -6.586 1.00 98.50 89 ALA A C 1
ATOM 691 O O . ALA A 1 89 ? -2.157 1.867 -5.914 1.00 98.50 89 ALA A O 1
ATOM 692 N N . ILE A 1 90 ? -3.245 0.009 -6.548 1.00 98.12 90 ILE A N 1
ATOM 693 C CA . ILE A 1 90 ? -4.445 0.307 -5.767 1.00 98.12 90 ILE A CA 1
ATOM 694 C C . ILE A 1 90 ? -4.296 -0.139 -4.315 1.00 98.12 90 ILE A C 1
ATOM 696 O O . ILE A 1 90 ? -4.446 0.690 -3.422 1.00 98.12 90 ILE A O 1
ATOM 700 N N . GLU A 1 91 ? -3.980 -1.410 -4.075 1.00 97.25 91 GLU A N 1
ATOM 701 C CA . GLU A 1 91 ? -3.900 -1.941 -2.710 1.00 97.25 91 GLU A CA 1
ATOM 702 C C . GLU A 1 91 ? -2.625 -1.456 -2.029 1.00 97.25 91 GLU A C 1
ATOM 704 O O . GLU A 1 91 ? -2.679 -0.688 -1.076 1.00 97.25 91 GLU A O 1
ATOM 709 N N . HIS A 1 92 ? -1.473 -1.784 -2.606 1.00 97.88 92 HIS A N 1
ATOM 710 C CA . HIS A 1 92 ? -0.189 -1.633 -1.917 1.00 97.88 92 HIS A CA 1
ATOM 711 C C . HIS A 1 92 ? 0.475 -0.261 -2.082 1.00 97.88 92 HIS A C 1
ATOM 713 O O . HIS A 1 92 ? 1.590 -0.046 -1.615 1.00 97.88 92 HIS A O 1
ATOM 719 N N . MET A 1 93 ? -0.173 0.679 -2.771 1.00 98.25 93 MET A N 1
ATOM 720 C CA . MET A 1 93 ? 0.300 2.062 -2.869 1.00 98.25 93 MET A CA 1
ATOM 721 C C . MET A 1 93 ? -0.793 3.043 -2.460 1.00 98.25 93 MET A C 1
ATOM 723 O O . MET A 1 93 ? -0.576 3.850 -1.564 1.00 98.25 93 MET A O 1
ATOM 727 N N . VAL A 1 94 ? -1.975 3.008 -3.088 1.00 97.75 94 VAL A N 1
ATOM 728 C CA . VAL A 1 94 ? -3.043 3.969 -2.760 1.00 97.75 94 VAL A CA 1
ATOM 729 C C . VAL A 1 94 ? -3.649 3.717 -1.378 1.00 97.75 94 VAL A C 1
ATOM 731 O O . VAL A 1 94 ? -3.826 4.693 -0.643 1.00 97.75 94 VAL A O 1
ATOM 734 N N . HIS A 1 95 ? -3.982 2.471 -1.018 1.00 96.81 95 HIS A N 1
ATOM 735 C CA . HIS A 1 95 ? -4.595 2.182 0.285 1.00 96.81 95 HIS A CA 1
ATOM 736 C C . HIS A 1 95 ? -3.585 2.261 1.439 1.00 96.81 95 HIS A C 1
ATOM 738 O O . HIS A 1 95 ? -3.888 2.971 2.396 1.00 96.81 95 HIS A O 1
ATOM 744 N N . GLU A 1 96 ? -2.366 1.729 1.300 1.00 97.44 96 GLU A N 1
ATOM 745 C CA . GLU A 1 96 ? -1.310 1.896 2.331 1.00 97.44 96 GLU A CA 1
ATOM 746 C C . GLU A 1 96 ? -0.990 3.385 2.568 1.00 97.44 96 GLU A C 1
ATOM 748 O O . GLU A 1 96 ? -0.998 3.908 3.683 1.00 97.44 96 GLU A O 1
ATOM 753 N N . ALA A 1 97 ? -0.810 4.164 1.490 1.00 97.25 97 ALA A N 1
ATOM 754 C CA . ALA A 1 97 ? -0.545 5.595 1.634 1.00 97.25 97 ALA A CA 1
ATOM 755 C C . ALA A 1 97 ? -1.735 6.360 2.239 1.00 97.25 97 ALA A C 1
ATOM 757 O O . ALA A 1 97 ? -1.558 7.438 2.810 1.00 97.25 97 ALA A O 1
ATOM 758 N N . ARG A 1 98 ? -2.957 5.830 2.122 1.00 95.94 98 ARG A N 1
ATOM 759 C CA . ARG A 1 98 ? -4.135 6.380 2.797 1.00 95.94 98 ARG A CA 1
ATOM 760 C C . ARG A 1 98 ? -4.122 6.057 4.294 1.00 95.94 98 ARG A C 1
ATOM 762 O O . ARG A 1 98 ? -4.559 6.913 5.069 1.00 95.94 98 ARG A O 1
ATOM 769 N N . GLY A 1 99 ? -3.599 4.900 4.701 1.00 94.69 99 GLY A N 1
ATOM 770 C CA . GLY A 1 99 ? -3.291 4.578 6.099 1.00 94.69 99 GLY A CA 1
ATOM 771 C C . GLY A 1 99 ? -2.418 5.663 6.733 1.00 94.69 99 GLY A C 1
ATOM 772 O O . GLY A 1 99 ? -2.796 6.258 7.750 1.00 94.69 99 GLY A O 1
ATOM 773 N N . LEU A 1 100 ? -1.343 6.061 6.041 1.00 96.19 100 LEU A N 1
ATOM 774 C CA . LEU A 1 100 ? -0.429 7.134 6.471 1.00 96.19 100 LEU A CA 1
ATOM 775 C C . LEU A 1 100 ? -1.115 8.495 6.697 1.00 96.19 100 LEU A C 1
ATOM 777 O O . LEU A 1 100 ? -0.695 9.266 7.566 1.00 96.19 100 LEU A O 1
ATOM 781 N N . ASP A 1 101 ? -2.168 8.808 5.941 1.00 96.44 101 ASP A N 1
ATOM 782 C CA . ASP A 1 101 ? -2.903 10.072 6.078 1.00 96.44 101 ASP A CA 1
ATOM 783 C C . ASP A 1 101 ? -3.935 10.029 7.219 1.00 96.44 101 ASP A C 1
ATOM 785 O O . ASP A 1 101 ? -4.166 11.021 7.919 1.00 96.44 101 ASP A O 1
ATOM 789 N N . VAL A 1 102 ? -4.598 8.881 7.394 1.00 95.56 102 VAL A N 1
ATOM 790 C CA . VAL A 1 102 ? -5.775 8.733 8.266 1.00 95.56 102 VAL A CA 1
ATOM 791 C C . VAL A 1 102 ? -5.396 8.344 9.695 1.00 95.56 102 VAL A C 1
ATOM 793 O O . VAL A 1 102 ? -6.044 8.793 10.653 1.00 95.56 102 VAL A O 1
ATOM 796 N N . LEU A 1 103 ? -4.357 7.527 9.870 1.00 96.38 103 LEU A N 1
ATOM 797 C CA . LEU A 1 103 ? -3.953 7.007 11.174 1.00 96.38 103 LEU A CA 1
ATOM 798 C C . LEU A 1 103 ? -3.588 8.102 12.189 1.00 96.38 103 LEU A C 1
ATOM 800 O O . LEU A 1 103 ? -4.085 8.007 13.312 1.00 96.38 103 LEU A O 1
ATOM 804 N N . PRO A 1 104 ? -2.857 9.188 11.852 1.00 97.00 104 PRO A N 1
ATOM 805 C CA . PRO A 1 104 ? -2.557 10.248 12.819 1.00 97.00 104 PRO A CA 1
ATOM 806 C C . PRO A 1 104 ? -3.812 10.863 13.454 1.00 97.00 104 PRO A C 1
ATOM 808 O O . PRO A 1 104 ? -3.893 11.027 14.672 1.00 97.00 104 PRO A O 1
ATOM 811 N N . GLN A 1 105 ? -4.840 11.137 12.645 1.00 96.56 105 GLN A N 1
ATOM 812 C CA . GLN A 1 105 ? -6.111 11.669 13.145 1.00 96.56 105 GLN A CA 1
ATOM 813 C C . GLN A 1 105 ? -6.872 10.630 13.973 1.00 96.56 105 GLN A C 1
ATOM 815 O O . GLN A 1 105 ? -7.550 10.972 14.944 1.00 96.56 105 GLN A O 1
ATOM 820 N N . THR A 1 106 ? -6.779 9.360 13.587 1.00 97.38 106 THR A N 1
ATOM 821 C CA . THR A 1 106 ? -7.419 8.246 14.291 1.00 97.38 106 THR A CA 1
ATOM 822 C C . THR A 1 106 ? -6.784 8.014 15.662 1.00 97.38 106 THR A C 1
ATOM 824 O O . THR A 1 106 ? -7.509 7.892 16.649 1.00 97.38 106 THR A O 1
ATOM 827 N N . ILE A 1 107 ? -5.454 8.091 15.758 1.00 98.12 107 ILE A N 1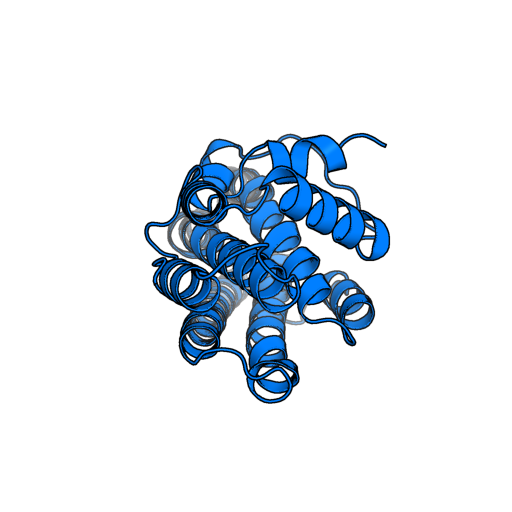
ATOM 828 C CA . ILE A 1 107 ? -4.698 8.087 17.017 1.00 98.12 107 ILE A CA 1
ATOM 829 C C . ILE A 1 107 ? -5.190 9.219 17.924 1.00 98.12 107 ILE A C 1
ATOM 831 O O . ILE A 1 107 ? -5.611 8.956 19.051 1.00 98.12 107 ILE A O 1
ATOM 835 N N . SER A 1 108 ? -5.247 10.459 17.422 1.00 97.69 108 SER A N 1
ATOM 836 C CA . SER A 1 108 ? -5.738 11.596 18.215 1.00 97.69 108 SER A CA 1
ATOM 837 C C . SER A 1 108 ? -7.183 11.413 18.695 1.00 97.69 108 SER A C 1
ATOM 839 O O . SER A 1 108 ? -7.523 11.836 19.799 1.00 97.69 108 SER A O 1
ATOM 841 N N . LYS A 1 109 ? -8.053 10.766 17.906 1.00 97.56 109 LYS A N 1
ATOM 842 C CA . LYS A 1 109 ? -9.430 10.455 18.330 1.00 97.56 109 LYS A CA 1
ATOM 843 C C . LYS A 1 109 ? -9.462 9.478 19.504 1.00 97.56 109 LYS A C 1
ATOM 845 O O . LYS A 1 109 ? -10.229 9.708 20.436 1.00 97.56 109 LYS A O 1
ATOM 850 N N . PHE A 1 110 ? -8.648 8.423 19.483 1.00 97.88 110 PHE A N 1
ATOM 851 C CA . PHE A 1 110 ? -8.565 7.478 20.601 1.00 97.88 110 PHE A CA 1
ATOM 852 C C . PHE A 1 110 ? -7.982 8.133 21.859 1.00 97.88 110 PHE A C 1
ATOM 854 O O . PHE A 1 110 ? -8.547 7.968 22.940 1.00 97.88 110 PHE A O 1
ATOM 861 N N . GLU A 1 111 ? -6.937 8.956 21.723 1.00 97.12 111 GLU A N 1
ATOM 862 C CA . GLU A 1 111 ? -6.348 9.703 22.847 1.00 97.12 111 GLU A CA 1
ATOM 863 C C . GLU A 1 111 ? -7.361 10.648 23.500 1.00 97.12 111 GLU A C 1
ATOM 865 O O . GLU A 1 111 ? -7.554 10.608 24.717 1.00 97.12 111 GLU A O 1
ATOM 870 N N . ASN A 1 112 ? -8.060 11.449 22.690 1.00 96.94 112 ASN A N 1
ATOM 871 C CA . ASN A 1 112 ? -9.086 12.378 23.167 1.00 96.94 112 ASN A CA 1
ATOM 872 C C . ASN A 1 112 ? -10.316 11.653 23.735 1.00 96.94 112 ASN A C 1
ATOM 874 O O . ASN A 1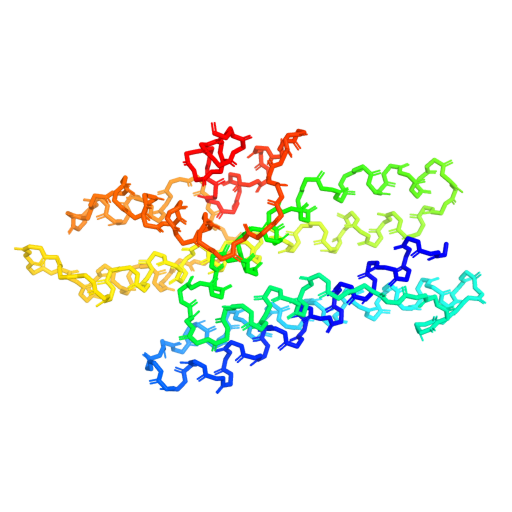 112 ? -10.992 12.181 24.615 1.00 96.94 112 ASN A O 1
ATOM 878 N N . GLY A 1 113 ? -10.599 10.444 23.247 1.00 95.69 113 GLY A N 1
ATOM 879 C CA . GLY A 1 113 ? -11.641 9.559 23.766 1.00 95.69 113 GLY A CA 1
ATOM 880 C C . GLY A 1 113 ? -11.247 8.792 25.033 1.00 95.69 113 GLY A C 1
ATOM 881 O O . GLY A 1 113 ? -12.078 8.064 25.569 1.00 95.69 113 GLY A O 1
ATOM 882 N N . GLY A 1 114 ? -10.006 8.936 25.514 1.00 96.38 114 GLY A N 1
ATOM 883 C CA . GLY A 1 114 ? -9.501 8.282 26.725 1.00 96.38 114 GLY A CA 1
ATOM 884 C C . GLY A 1 114 ? -8.948 6.864 26.529 1.00 96.38 114 GLY A C 1
ATOM 885 O O . GLY A 1 114 ? -8.428 6.292 27.485 1.00 96.38 114 GLY A O 1
ATOM 886 N N . ASP A 1 115 ? -8.984 6.308 25.316 1.00 97.19 115 ASP A N 1
ATOM 887 C CA . ASP A 1 115 ? -8.448 4.977 24.997 1.00 97.19 115 ASP A CA 1
ATOM 888 C C . ASP A 1 115 ? -6.988 5.073 24.532 1.00 97.19 115 ASP A C 1
ATOM 890 O O . ASP A 1 115 ? -6.642 4.931 23.356 1.00 97.19 115 ASP A O 1
ATOM 894 N N . LYS A 1 116 ? -6.110 5.359 25.495 1.00 97.31 116 LYS A N 1
ATOM 895 C CA . LYS A 1 116 ? -4.671 5.530 25.250 1.00 97.31 116 LYS A CA 1
ATOM 896 C C . LYS A 1 116 ? -3.990 4.245 24.781 1.00 97.31 116 LYS A C 1
ATOM 898 O O . LYS A 1 116 ? -2.987 4.316 24.084 1.00 97.31 116 LYS A O 1
ATOM 903 N N . GLU A 1 117 ? -4.514 3.082 25.159 1.00 97.81 117 GLU A N 1
ATOM 904 C CA . GLU A 1 117 ? -3.929 1.790 24.792 1.00 97.81 117 GLU A CA 1
ATOM 905 C C . GLU A 1 117 ? -4.088 1.519 23.295 1.00 97.81 117 GLU A C 1
ATOM 907 O O . GLU A 1 117 ? -3.110 1.184 22.631 1.00 97.81 117 GLU A O 1
ATOM 912 N N . THR A 1 118 ? -5.281 1.744 22.735 1.00 98.19 118 THR A N 1
ATOM 913 C CA . THR A 1 118 ? -5.492 1.610 21.286 1.00 98.19 118 THR A CA 1
ATOM 914 C C . THR A 1 118 ? -4.675 2.646 20.513 1.00 98.19 118 THR A C 1
ATOM 916 O O . THR A 1 118 ? -4.057 2.317 19.503 1.00 98.19 118 THR A O 1
ATOM 919 N N . ALA A 1 119 ? -4.584 3.880 21.019 1.00 98.31 119 ALA A N 1
ATOM 920 C CA . ALA A 1 119 ? -3.721 4.900 20.426 1.00 98.31 119 ALA A CA 1
ATOM 921 C C . ALA A 1 119 ? -2.237 4.487 20.395 1.00 98.31 119 ALA A C 1
ATOM 923 O O . ALA A 1 119 ? -1.561 4.736 19.399 1.00 98.31 119 ALA A O 1
ATOM 924 N N . LEU A 1 120 ? -1.733 3.839 21.453 1.00 98.19 120 LEU A N 1
ATOM 925 C CA . LEU A 1 120 ? -0.364 3.314 21.494 1.00 98.19 120 LEU A CA 1
ATOM 926 C C . LEU A 1 120 ? -0.152 2.180 20.491 1.00 98.19 120 LEU A C 1
ATOM 928 O O . LEU A 1 120 ? 0.890 2.161 19.840 1.00 98.19 120 LEU A O 1
ATOM 932 N N . VAL A 1 121 ? -1.124 1.272 20.339 1.00 98.12 121 VAL A N 1
ATOM 933 C CA . VAL A 1 121 ? -1.054 0.196 19.333 1.00 98.12 121 VAL A CA 1
ATOM 934 C C . VAL A 1 121 ? -0.893 0.788 17.933 1.00 98.12 121 VAL A C 1
ATOM 936 O O . VAL A 1 121 ? 0.050 0.447 17.222 1.00 98.12 121 VAL A O 1
ATOM 939 N N . LEU A 1 122 ? -1.759 1.736 17.572 1.00 98.25 122 LEU A N 1
ATOM 940 C CA . LEU A 1 122 ? -1.720 2.379 16.260 1.00 98.25 122 LEU A CA 1
ATOM 941 C C . LEU A 1 122 ? -0.432 3.178 16.035 1.00 98.25 122 LEU A C 1
ATOM 943 O O . LEU A 1 122 ? 0.157 3.109 14.965 1.00 98.25 122 LEU A O 1
ATOM 947 N N . ARG A 1 123 ? 0.020 3.936 17.040 1.00 98.12 123 ARG A N 1
ATOM 948 C CA . ARG A 1 123 ? 1.201 4.805 16.929 1.00 98.12 123 ARG A CA 1
ATOM 949 C C . ARG A 1 123 ? 2.510 4.025 16.822 1.00 98.12 123 ARG A C 1
ATOM 951 O O . ARG A 1 123 ? 3.414 4.479 16.127 1.00 98.12 123 ARG A O 1
ATOM 958 N N . ASN A 1 124 ? 2.634 2.923 17.559 1.00 97.69 124 ASN A N 1
ATOM 959 C CA . ASN A 1 124 ? 3.914 2.238 17.739 1.00 97.69 124 ASN A CA 1
ATOM 960 C C . ASN A 1 124 ? 4.106 1.039 16.808 1.00 97.69 124 ASN A C 1
ATOM 962 O O . ASN A 1 124 ? 5.246 0.615 16.653 1.00 97.69 124 ASN A O 1
ATOM 966 N N . PHE A 1 125 ? 3.026 0.493 16.241 1.00 96.69 125 PHE A N 1
ATOM 967 C CA . PHE A 1 125 ? 3.081 -0.711 15.407 1.00 96.69 125 PHE A CA 1
ATOM 968 C C . PHE A 1 125 ? 2.469 -0.457 14.029 1.00 96.69 125 PHE A C 1
ATOM 970 O O . PHE A 1 125 ? 3.205 -0.435 13.054 1.00 96.69 125 PHE A O 1
ATOM 977 N N . VAL A 1 126 ? 1.171 -0.137 13.960 1.00 97.50 126 VAL A N 1
ATOM 978 C CA . VAL A 1 126 ? 0.462 0.005 12.671 1.00 97.50 126 VAL A CA 1
ATOM 979 C C . VAL A 1 126 ? 1.061 1.126 11.816 1.00 97.50 126 VAL A C 1
ATOM 981 O O . VAL A 1 126 ? 1.651 0.892 10.770 1.00 97.50 126 VAL A O 1
ATOM 984 N N . TYR A 1 127 ? 1.018 2.362 12.317 1.00 97.44 127 TYR A N 1
ATOM 985 C CA . TYR A 1 127 ? 1.460 3.541 11.573 1.00 97.44 127 TYR A CA 1
ATOM 986 C C . TYR A 1 127 ? 2.905 3.494 11.030 1.00 97.44 127 TYR A C 1
ATOM 988 O O . TYR A 1 127 ? 3.109 3.927 9.895 1.00 97.44 127 TYR A O 1
ATOM 996 N N . PRO A 1 128 ? 3.936 3.060 11.785 1.00 96.00 128 PRO A N 1
ATOM 997 C CA . PRO A 1 128 ? 5.286 2.985 11.230 1.00 96.00 128 PRO A CA 1
ATOM 998 C C . PRO A 1 128 ? 5.457 1.880 10.176 1.00 96.00 128 PRO A C 1
ATOM 1000 O O . PRO A 1 128 ? 6.265 2.064 9.268 1.00 96.00 128 PRO A O 1
ATOM 1003 N N . GLU A 1 129 ? 4.727 0.765 10.272 1.00 97.38 129 GLU A N 1
ATOM 1004 C CA . GLU A 1 129 ? 4.883 -0.386 9.366 1.00 97.38 129 GLU A CA 1
ATOM 1005 C C . GLU A 1 129 ? 4.239 -0.129 7.990 1.00 97.38 129 GLU A C 1
ATOM 1007 O O . GLU A 1 129 ? 4.841 -0.469 6.968 1.00 97.38 129 GLU A O 1
ATOM 1012 N N . GLU A 1 130 ? 3.159 0.655 7.950 1.00 97.38 130 GLU A N 1
ATOM 1013 C CA . GLU A 1 130 ? 2.483 1.164 6.738 1.00 97.38 130 GLU A CA 1
ATOM 1014 C C . GLU A 1 130 ? 3.427 1.882 5.755 1.00 97.38 130 GLU A C 1
ATOM 1016 O O . GLU A 1 130 ? 3.255 1.852 4.533 1.00 97.38 130 GLU A O 1
ATOM 1021 N N . VAL A 1 131 ? 4.489 2.519 6.269 1.00 97.88 131 VAL A N 1
ATOM 1022 C CA . VAL A 1 131 ? 5.527 3.141 5.429 1.00 97.88 131 VAL A CA 1
ATOM 1023 C C . VAL A 1 131 ? 6.248 2.076 4.604 1.00 97.88 131 VAL A C 1
ATOM 1025 O O . VAL A 1 131 ? 6.490 2.268 3.411 1.00 97.88 131 VAL A O 1
ATOM 1028 N N . THR A 1 132 ? 6.586 0.947 5.227 1.00 98.00 132 THR A N 1
ATOM 1029 C CA . THR A 1 132 ? 7.296 -0.149 4.560 1.00 98.00 132 THR A CA 1
ATOM 1030 C C . THR A 1 132 ? 6.383 -0.928 3.615 1.00 98.00 132 THR A C 1
ATOM 1032 O O . THR A 1 132 ? 6.842 -1.407 2.578 1.00 98.00 132 THR A O 1
ATOM 1035 N N . HIS A 1 133 ? 5.084 -0.987 3.915 1.00 98.56 133 HIS A N 1
ATOM 1036 C CA . HIS A 1 133 ? 4.076 -1.608 3.055 1.00 98.56 133 HIS A CA 1
ATOM 1037 C C . HIS A 1 133 ? 3.885 -0.799 1.769 1.00 98.56 133 HIS A C 1
ATOM 1039 O O . HIS A 1 133 ? 4.051 -1.328 0.666 1.00 98.56 133 HIS A O 1
ATOM 1045 N N . CYS A 1 134 ? 3.712 0.522 1.897 1.00 98.38 134 CYS A N 1
ATOM 1046 C CA . CYS A 1 134 ? 3.672 1.435 0.753 1.00 98.38 134 CYS A CA 1
ATOM 1047 C C . CYS A 1 134 ? 4.980 1.400 -0.066 1.00 98.38 134 CYS A C 1
ATOM 1049 O O . CYS A 1 134 ? 4.958 1.482 -1.300 1.00 98.38 134 CYS A O 1
ATOM 1051 N N . ALA A 1 135 ? 6.131 1.269 0.605 1.00 98.50 135 ALA A N 1
ATOM 1052 C CA . ALA A 1 135 ? 7.429 1.132 -0.050 1.00 98.50 135 ALA A CA 1
ATOM 1053 C C . ALA A 1 135 ? 7.518 -0.156 -0.886 1.00 98.50 135 ALA A C 1
ATOM 1055 O O . ALA A 1 135 ? 8.013 -0.122 -2.016 1.00 98.50 135 ALA A O 1
ATOM 1056 N N . ALA A 1 136 ? 7.006 -1.280 -0.373 1.00 98.56 136 ALA A N 1
ATOM 1057 C CA . ALA A 1 136 ? 6.947 -2.540 -1.109 1.00 98.56 136 ALA A CA 1
ATOM 1058 C C . ALA A 1 136 ? 6.099 -2.409 -2.383 1.00 98.56 136 ALA A C 1
ATOM 1060 O O . ALA A 1 136 ? 6.549 -2.806 -3.464 1.00 98.56 136 ALA A O 1
ATOM 1061 N N . GLY A 1 137 ? 4.925 -1.775 -2.289 1.00 98.50 137 GLY A N 1
ATOM 1062 C CA . GLY A 1 137 ? 4.085 -1.484 -3.449 1.00 98.50 137 GLY A CA 1
ATOM 1063 C C . GLY A 1 137 ? 4.829 -0.694 -4.526 1.00 98.50 137 GLY A C 1
ATOM 1064 O O . GLY A 1 137 ? 4.905 -1.130 -5.678 1.00 98.50 137 GLY A O 1
ATOM 1065 N N . LEU A 1 138 ? 5.459 0.424 -4.149 1.00 98.62 138 LEU A N 1
ATOM 1066 C CA . LEU A 1 138 ? 6.212 1.273 -5.077 1.00 98.62 138 LEU A CA 1
ATOM 1067 C C . LEU A 1 138 ? 7.410 0.544 -5.708 1.00 98.62 138 LEU A C 1
ATOM 1069 O O . LEU A 1 138 ? 7.618 0.630 -6.923 1.00 98.62 138 LEU A O 1
ATOM 1073 N N . LYS A 1 139 ? 8.190 -0.187 -4.904 1.00 98.50 139 LYS A N 1
ATOM 1074 C CA . LYS A 1 139 ? 9.347 -0.971 -5.361 1.00 98.50 139 LYS A CA 1
ATOM 1075 C C . LYS A 1 139 ? 8.951 -1.919 -6.490 1.00 98.50 139 LYS A C 1
ATOM 1077 O O . LYS A 1 139 ? 9.559 -1.894 -7.564 1.00 98.50 139 LYS A O 1
ATOM 1082 N N . TYR A 1 140 ? 7.914 -2.727 -6.271 1.00 98.50 140 TYR A N 1
ATOM 1083 C CA . TYR A 1 140 ? 7.505 -3.728 -7.252 1.00 98.50 140 TYR A CA 1
ATOM 1084 C C . TYR A 1 140 ? 6.687 -3.154 -8.407 1.00 98.50 140 TYR A C 1
ATOM 1086 O O . TYR A 1 140 ? 6.760 -3.696 -9.509 1.00 98.50 140 TYR A O 1
ATOM 1094 N N . TYR A 1 141 ? 6.012 -2.017 -8.222 1.00 98.56 141 TYR A N 1
ATOM 1095 C CA . TYR A 1 141 ? 5.421 -1.265 -9.330 1.00 98.56 141 TYR A CA 1
ATOM 1096 C C . TYR A 1 141 ? 6.507 -0.802 -10.317 1.00 98.56 141 TYR A C 1
ATOM 1098 O O . TYR A 1 141 ? 6.431 -1.070 -11.517 1.00 98.56 141 TYR A O 1
ATOM 1106 N N . CYS A 1 142 ? 7.577 -0.177 -9.815 1.00 97.88 142 CYS A N 1
ATOM 1107 C CA . CYS A 1 142 ? 8.723 0.227 -10.634 1.00 97.88 142 CYS A CA 1
ATOM 1108 C C . CYS A 1 142 ? 9.418 -0.978 -11.290 1.00 97.88 142 CYS A C 1
ATOM 1110 O O . CYS A 1 142 ? 9.735 -0.928 -12.481 1.00 97.88 142 CYS A O 1
ATOM 1112 N N . TYR A 1 143 ? 9.611 -2.073 -10.544 1.00 97.62 143 TYR A N 1
ATOM 1113 C CA . TYR A 1 143 ? 10.180 -3.318 -11.072 1.00 97.62 143 TYR A CA 1
ATOM 1114 C C . TYR A 1 143 ? 9.375 -3.848 -12.264 1.00 97.62 143 TYR A C 1
ATOM 1116 O O . TYR A 1 143 ? 9.938 -4.128 -13.321 1.00 97.62 143 TYR A O 1
ATOM 1124 N N . LEU A 1 144 ? 8.053 -3.957 -12.119 1.00 97.00 144 LEU A N 1
ATOM 1125 C CA . LEU A 1 144 ? 7.172 -4.449 -13.176 1.00 97.00 144 LEU A CA 1
ATOM 1126 C C . LEU A 1 144 ? 7.152 -3.528 -14.387 1.00 97.00 144 LEU A C 1
ATOM 1128 O O . LEU A 1 144 ? 7.200 -4.011 -15.516 1.00 97.00 144 LEU A O 1
ATOM 1132 N N . TYR A 1 145 ? 7.157 -2.211 -14.165 1.00 96.56 145 TYR A N 1
ATOM 1133 C CA . TYR A 1 145 ? 7.249 -1.256 -15.261 1.00 96.56 145 TYR A CA 1
ATOM 1134 C C . TYR A 1 145 ? 8.502 -1.516 -16.105 1.00 96.56 145 TYR A C 1
ATOM 1136 O O . TYR A 1 145 ? 8.401 -1.676 -17.320 1.00 96.56 145 TYR A O 1
ATOM 1144 N N . VAL A 1 146 ? 9.669 -1.631 -15.465 1.00 94.94 146 VAL A N 1
ATOM 1145 C CA . VAL A 1 146 ? 10.945 -1.943 -16.133 1.00 94.94 146 VAL A CA 1
ATOM 1146 C C . VAL A 1 146 ? 10.921 -3.320 -16.786 1.00 94.94 146 VAL A C 1
ATOM 1148 O O . VAL A 1 146 ? 11.468 -3.500 -17.870 1.00 94.94 146 VAL A O 1
ATOM 1151 N N . ARG A 1 147 ? 10.313 -4.320 -16.146 1.00 93.88 147 ARG A N 1
ATOM 1152 C CA . ARG A 1 147 ? 10.231 -5.679 -16.688 1.00 93.88 147 ARG A CA 1
ATOM 1153 C C . ARG A 1 147 ? 9.411 -5.713 -17.975 1.00 93.88 147 ARG A C 1
ATOM 1155 O O . ARG A 1 147 ? 9.820 -6.372 -18.932 1.00 93.88 147 ARG A O 1
ATOM 1162 N N . ASP A 1 148 ? 8.305 -4.987 -18.016 1.00 93.06 148 ASP A N 1
ATOM 1163 C CA . ASP A 1 148 ? 7.350 -5.061 -19.120 1.00 93.06 148 ASP A CA 1
ATOM 1164 C C . ASP A 1 148 ? 7.673 -4.050 -20.239 1.00 93.06 148 ASP A C 1
ATOM 1166 O O . ASP A 1 148 ? 7.230 -4.219 -21.375 1.00 93.06 148 ASP A O 1
ATOM 1170 N N . HIS A 1 149 ? 8.525 -3.054 -19.966 1.00 88.12 149 HIS A N 1
ATOM 1171 C CA . HIS A 1 149 ? 8.983 -2.066 -20.945 1.00 88.12 149 HIS A CA 1
ATOM 1172 C C . HIS A 1 149 ? 10.465 -2.268 -21.282 1.00 88.12 149 HIS A C 1
ATOM 1174 O O . HIS A 1 149 ? 11.327 -2.364 -20.414 1.00 88.12 149 HIS A O 1
ATOM 1180 N N . ALA A 1 150 ? 10.797 -2.343 -22.571 1.00 65.94 150 ALA A N 1
ATOM 1181 C CA . ALA A 1 150 ? 12.186 -2.492 -22.994 1.00 65.94 150 ALA A CA 1
ATOM 1182 C C . ALA A 1 150 ? 12.978 -1.196 -22.725 1.00 65.94 150 ALA A C 1
ATOM 1184 O O . ALA A 1 150 ? 12.580 -0.142 -23.231 1.00 65.94 150 ALA A O 1
ATOM 1185 N N . PRO A 1 151 ? 14.120 -1.234 -22.011 1.00 62.56 151 PRO A N 1
ATOM 1186 C CA . PRO A 1 151 ? 15.064 -0.132 -22.090 1.00 62.56 151 PRO A CA 1
ATOM 1187 C C . PRO A 1 151 ? 15.640 -0.069 -23.503 1.00 62.56 151 PRO A C 1
ATOM 1189 O O . PRO A 1 151 ? 15.797 -1.081 -24.188 1.00 62.56 151 PRO A O 1
ATOM 1192 N N . LYS A 1 152 ? 15.986 1.140 -23.945 1.00 60.28 152 LYS A N 1
ATOM 1193 C CA . LYS A 1 152 ? 16.556 1.371 -25.279 1.00 60.28 152 LYS A CA 1
ATOM 1194 C C . LYS A 1 152 ? 18.024 0.896 -25.408 1.00 60.28 152 LYS A C 1
ATOM 1196 O O . LYS A 1 152 ? 18.572 1.019 -26.500 1.00 60.28 152 LYS A O 1
ATOM 1201 N N . GLN A 1 153 ? 18.654 0.350 -24.353 1.00 58.78 153 GLN A N 1
ATOM 1202 C CA . GLN A 1 153 ? 20.041 -0.166 -24.319 1.00 58.78 153 GLN A CA 1
ATOM 1203 C C . GLN A 1 153 ? 20.252 -1.290 -23.270 1.00 58.78 153 GLN A C 1
ATOM 1205 O O . GLN A 1 153 ? 19.392 -1.509 -22.414 1.00 58.78 153 GLN A O 1
ATOM 1210 N N . ASP A 1 154 ? 21.409 -1.975 -23.337 1.00 69.38 154 ASP A N 1
ATOM 1211 C CA . ASP A 1 154 ? 21.931 -2.919 -22.326 1.00 69.38 154 ASP A CA 1
ATOM 1212 C C . ASP A 1 154 ? 21.828 -2.327 -20.908 1.00 69.38 154 ASP A C 1
ATOM 1214 O O . ASP A 1 154 ? 22.323 -1.232 -20.650 1.00 69.38 154 ASP A O 1
ATOM 1218 N N . GLY A 1 155 ? 21.198 -3.045 -19.972 1.00 82.69 155 GLY A N 1
ATOM 1219 C CA . GLY A 1 155 ? 21.067 -2.579 -18.582 1.00 82.69 155 GLY A CA 1
ATOM 1220 C C . GLY A 1 155 ? 19.776 -2.966 -17.863 1.00 82.69 155 GLY A C 1
ATOM 1221 O O . GLY A 1 155 ? 19.718 -2.827 -16.642 1.00 82.69 155 GLY A O 1
ATOM 1222 N N . LYS A 1 156 ? 18.776 -3.506 -18.578 1.00 90.19 156 LYS A N 1
ATOM 1223 C CA . LYS A 1 156 ? 17.493 -3.960 -18.003 1.00 90.19 156 LYS A CA 1
ATOM 1224 C C . LYS A 1 156 ? 17.678 -4.842 -16.772 1.00 90.19 156 LYS A C 1
ATOM 1226 O O . LYS A 1 156 ? 17.155 -4.536 -15.708 1.00 90.19 156 LYS A O 1
ATOM 1231 N N . ASP A 1 157 ? 18.456 -5.909 -16.917 1.00 91.50 157 ASP A N 1
ATOM 1232 C CA . ASP A 1 157 ? 18.623 -6.912 -15.865 1.00 91.50 157 ASP A CA 1
ATOM 1233 C C . ASP A 1 157 ? 19.334 -6.334 -14.640 1.00 91.50 157 ASP A C 1
ATOM 1235 O O . ASP A 1 157 ? 19.034 -6.702 -13.509 1.00 91.50 157 ASP A O 1
ATOM 1239 N N . THR A 1 158 ? 20.263 -5.397 -14.843 1.00 93.44 158 THR A N 1
ATOM 1240 C CA . THR A 1 158 ? 20.922 -4.699 -13.734 1.00 93.44 158 THR A CA 1
ATOM 1241 C C . THR A 1 158 ? 19.966 -3.727 -13.050 1.00 93.44 158 THR A C 1
ATOM 1243 O O . THR A 1 158 ? 19.938 -3.704 -11.826 1.00 93.44 158 THR A O 1
ATOM 1246 N N . CYS A 1 159 ? 19.134 -3.002 -13.803 1.00 94.62 159 CYS A N 1
ATOM 1247 C CA . CYS A 1 159 ? 18.084 -2.152 -13.241 1.00 94.62 159 CYS A CA 1
ATOM 1248 C C . CYS A 1 159 ? 17.100 -2.968 -12.387 1.00 94.62 159 CYS A C 1
ATOM 1250 O O . CYS A 1 159 ? 16.834 -2.601 -11.246 1.00 94.62 159 CYS A O 1
ATOM 1252 N N . LEU A 1 160 ? 16.635 -4.117 -12.893 1.00 95.31 160 LEU A N 1
ATOM 1253 C CA . LEU A 1 160 ? 15.752 -5.026 -12.154 1.00 95.31 160 LEU A CA 1
ATOM 1254 C C . LEU A 1 160 ? 16.400 -5.537 -10.863 1.00 95.31 160 LEU A C 1
ATOM 1256 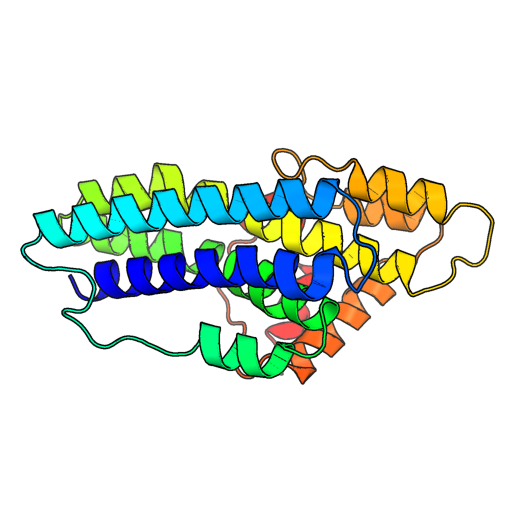O O . LEU A 1 160 ? 15.752 -5.520 -9.821 1.00 95.31 160 LEU A O 1
ATOM 1260 N N . ARG A 1 161 ? 17.680 -5.936 -10.907 1.00 95.56 161 ARG A N 1
ATOM 1261 C CA . ARG A 1 161 ? 18.424 -6.358 -9.708 1.00 95.56 161 ARG A CA 1
ATOM 1262 C C . ARG A 1 161 ? 18.606 -5.229 -8.695 1.00 95.56 161 ARG A C 1
ATOM 1264 O O . ARG A 1 161 ? 18.508 -5.479 -7.500 1.00 95.56 161 ARG A O 1
ATOM 1271 N N . GLU A 1 162 ? 18.884 -4.005 -9.145 1.00 96.44 162 GLU A N 1
ATOM 1272 C CA . GLU A 1 162 ? 19.027 -2.853 -8.245 1.00 96.44 162 GLU A CA 1
ATOM 1273 C C . GLU A 1 162 ? 17.688 -2.466 -7.603 1.00 96.44 162 GLU A C 1
ATOM 1275 O O . GLU A 1 162 ? 17.656 -2.197 -6.406 1.00 96.44 162 GLU A O 1
ATOM 1280 N N . LEU A 1 163 ? 16.582 -2.513 -8.355 1.00 96.81 163 LEU A N 1
ATOM 1281 C CA . LEU A 1 163 ? 15.237 -2.304 -7.809 1.00 96.81 163 LEU A CA 1
ATOM 1282 C C . LEU A 1 163 ? 14.848 -3.403 -6.815 1.00 96.81 163 LEU A C 1
ATOM 1284 O O . LEU A 1 163 ? 14.355 -3.096 -5.735 1.00 96.81 163 LEU A O 1
ATOM 1288 N N . GLU A 1 164 ? 15.095 -4.676 -7.140 1.00 95.75 164 GLU A N 1
ATOM 1289 C CA . GLU A 1 164 ? 14.858 -5.800 -6.223 1.00 95.75 164 GLU A CA 1
ATOM 1290 C C . GLU A 1 164 ? 15.698 -5.675 -4.940 1.00 95.75 164 GLU A C 1
ATOM 1292 O O . GLU A 1 164 ? 15.219 -5.997 -3.853 1.00 95.75 164 GLU A O 1
ATOM 1297 N N . GLY A 1 165 ? 16.923 -5.154 -5.054 1.00 96.06 165 GLY A N 1
ATOM 1298 C CA . GLY A 1 165 ? 17.841 -4.937 -3.938 1.00 96.06 165 GLY A CA 1
ATOM 1299 C C . GLY A 1 165 ? 17.478 -3.779 -3.003 1.00 96.06 165 GLY A C 1
ATOM 1300 O O . GLY A 1 165 ? 18.118 -3.640 -1.961 1.00 96.06 165 GLY A O 1
ATOM 1301 N N . LEU A 1 166 ? 16.472 -2.957 -3.329 1.00 96.62 166 LEU A N 1
ATOM 1302 C CA . LEU A 1 166 ? 15.983 -1.923 -2.415 1.00 96.62 166 LEU A CA 1
ATOM 1303 C C . LEU A 1 166 ? 15.389 -2.566 -1.156 1.00 96.62 166 LEU A C 1
ATOM 1305 O O . LEU A 1 166 ? 14.428 -3.336 -1.227 1.00 96.62 166 LEU A O 1
ATOM 1309 N N . ALA A 1 167 ? 15.940 -2.226 0.007 1.00 95.62 167 ALA A N 1
ATOM 1310 C CA . ALA A 1 167 ? 15.379 -2.620 1.291 1.00 95.62 167 ALA A CA 1
ATOM 1311 C C . ALA A 1 167 ? 14.196 -1.705 1.633 1.00 95.62 167 ALA A C 1
ATOM 1313 O O . ALA A 1 167 ? 14.376 -0.500 1.808 1.00 95.62 167 ALA A O 1
ATOM 1314 N N . ILE A 1 168 ? 12.998 -2.278 1.752 1.00 94.62 168 ILE A N 1
ATOM 1315 C CA . ILE A 1 168 ? 11.757 -1.525 1.997 1.00 94.62 168 ILE A CA 1
ATOM 1316 C C . ILE A 1 168 ? 11.740 -0.800 3.358 1.00 94.62 168 ILE A C 1
ATOM 1318 O O . ILE A 1 168 ? 11.028 0.185 3.506 1.00 94.62 168 ILE A O 1
ATOM 1322 N N . ASP A 1 169 ? 12.594 -1.206 4.308 1.00 91.88 169 ASP A N 1
ATOM 1323 C CA . ASP A 1 169 ? 12.766 -0.556 5.624 1.00 91.88 169 ASP A CA 1
ATOM 1324 C C . ASP A 1 169 ? 13.549 0.759 5.578 1.00 91.88 169 ASP A C 1
ATOM 1326 O O . ASP A 1 169 ? 13.451 1.585 6.485 1.00 91.88 169 ASP A O 1
ATOM 1330 N N . SER A 1 170 ? 14.385 0.937 4.555 1.00 89.75 170 SER A N 1
ATOM 1331 C CA . SER A 1 170 ? 15.248 2.113 4.402 1.00 89.75 170 SER A CA 1
ATOM 1332 C C . SER A 1 170 ? 15.088 2.779 3.040 1.00 89.75 170 SER A C 1
ATOM 1334 O O . SER A 1 170 ? 15.957 3.550 2.612 1.00 89.75 170 SER A O 1
ATOM 1336 N N . MET A 1 171 ? 13.998 2.459 2.343 1.00 90.06 171 MET A N 1
ATOM 1337 C CA . MET A 1 171 ? 13.602 3.186 1.150 1.00 90.06 171 MET A CA 1
ATOM 1338 C C . MET A 1 171 ? 13.215 4.622 1.533 1.00 90.06 171 MET A C 1
ATOM 1340 O O . MET A 1 171 ? 13.062 4.951 2.708 1.00 90.06 171 MET A O 1
ATOM 1344 N N . GLY A 1 172 ? 13.137 5.512 0.550 1.00 89.94 172 GLY A N 1
ATOM 1345 C CA . GLY A 1 172 ? 12.736 6.894 0.784 1.00 89.94 172 GLY A CA 1
ATOM 1346 C C . GLY A 1 172 ? 13.110 7.819 -0.363 1.00 89.94 172 GLY A C 1
ATOM 1347 O O . GLY A 1 172 ? 13.950 7.485 -1.203 1.00 89.94 172 GLY A O 1
ATOM 1348 N N . GLY A 1 173 ? 12.481 8.992 -0.393 1.00 91.94 173 GLY A N 1
ATOM 1349 C CA . GLY A 1 173 ? 12.734 10.027 -1.392 1.00 91.94 173 GLY A CA 1
ATOM 1350 C C . GLY A 1 173 ? 12.635 9.495 -2.823 1.00 91.94 173 GLY A C 1
ATOM 1351 O O . GLY A 1 173 ? 11.646 8.877 -3.207 1.00 91.94 173 GLY A O 1
ATOM 1352 N N . THR A 1 174 ? 13.675 9.727 -3.622 1.00 93.38 174 THR A N 1
ATOM 1353 C CA . THR A 1 174 ? 13.713 9.394 -5.052 1.00 93.38 174 THR A CA 1
ATOM 1354 C C . THR A 1 174 ? 14.471 8.112 -5.385 1.00 93.38 174 THR A C 1
ATOM 1356 O O . THR A 1 174 ? 14.646 7.842 -6.566 1.00 93.38 174 THR A O 1
ATOM 1359 N N . GLN A 1 175 ? 14.875 7.285 -4.410 1.00 95.94 175 GLN A N 1
ATOM 1360 C CA . GLN A 1 175 ? 15.791 6.146 -4.635 1.00 95.94 175 GLN A CA 1
ATOM 1361 C C . GLN A 1 175 ? 15.410 5.246 -5.829 1.00 95.94 175 GLN A C 1
ATOM 1363 O O . GLN A 1 175 ? 16.252 4.958 -6.681 1.00 95.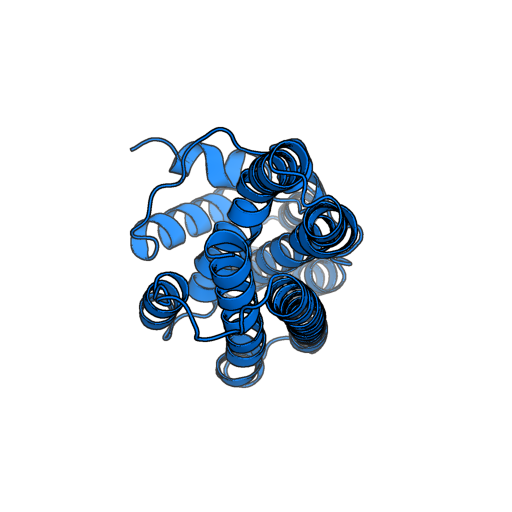94 175 GLN A O 1
ATOM 1368 N N . ALA A 1 176 ? 14.142 4.828 -5.935 1.00 95.44 176 ALA A N 1
ATOM 1369 C CA . ALA A 1 176 ? 13.675 4.034 -7.076 1.00 95.44 176 ALA A CA 1
ATOM 1370 C C . ALA A 1 176 ? 13.749 4.824 -8.399 1.00 95.44 176 ALA A C 1
ATOM 1372 O O . ALA A 1 176 ? 14.183 4.290 -9.417 1.00 95.44 176 ALA A O 1
ATOM 1373 N N . GLY A 1 177 ? 13.386 6.109 -8.378 1.00 95.25 177 GLY A N 1
ATOM 1374 C CA . GLY A 1 177 ? 13.508 7.020 -9.520 1.00 95.25 177 GLY A CA 1
ATOM 1375 C C . GLY A 1 177 ? 14.957 7.263 -9.956 1.00 95.25 177 GLY A C 1
ATOM 1376 O O . GLY A 1 177 ? 15.233 7.341 -11.154 1.00 95.25 177 GLY A O 1
ATOM 1377 N N . ASP A 1 178 ? 15.893 7.310 -9.012 1.00 96.81 178 ASP A N 1
ATOM 1378 C CA . ASP A 1 178 ? 17.322 7.470 -9.282 1.00 96.81 178 ASP A CA 1
ATOM 1379 C C . ASP A 1 178 ? 17.890 6.222 -9.972 1.00 96.81 178 ASP A C 1
ATOM 1381 O O . ASP A 1 178 ? 18.634 6.341 -10.950 1.00 96.81 178 ASP A O 1
ATOM 1385 N N . ILE A 1 179 ? 17.473 5.021 -9.542 1.00 95.75 179 ILE A N 1
ATOM 1386 C CA . ILE A 1 179 ? 17.803 3.759 -10.223 1.00 95.75 179 ILE A CA 1
ATOM 1387 C C . ILE A 1 179 ? 17.224 3.751 -11.641 1.00 95.75 179 ILE A C 1
ATOM 1389 O O . ILE A 1 179 ? 17.947 3.472 -12.597 1.00 95.75 179 ILE A O 1
ATOM 1393 N N . LEU A 1 180 ? 15.945 4.091 -11.808 1.00 94.50 180 LEU A N 1
ATOM 1394 C CA . LEU A 1 180 ? 15.302 4.161 -13.126 1.00 94.50 180 LEU A CA 1
ATOM 1395 C C . LEU A 1 180 ? 16.058 5.109 -14.072 1.00 94.50 180 LEU A C 1
ATOM 1397 O O . LEU A 1 180 ? 16.438 4.717 -15.179 1.00 94.50 180 LEU A O 1
ATOM 1401 N N . SER A 1 181 ? 16.354 6.323 -13.603 1.00 94.06 181 SER A N 1
ATOM 1402 C CA . SER A 1 181 ? 17.058 7.354 -14.374 1.00 94.06 181 SER A CA 1
ATOM 1403 C C . SER A 1 181 ? 18.471 6.916 -14.761 1.00 94.06 181 SER A C 1
ATOM 1405 O O . SER A 1 181 ? 18.887 7.104 -15.906 1.00 94.06 181 SER A O 1
ATOM 1407 N N . LYS A 1 182 ? 19.198 6.268 -13.839 1.00 94.00 182 LYS A N 1
ATOM 1408 C CA . LYS A 1 182 ? 20.544 5.718 -14.073 1.00 94.00 182 LYS A CA 1
ATOM 1409 C C . LYS A 1 182 ? 20.588 4.737 -15.250 1.00 94.00 182 LYS A C 1
ATOM 1411 O O . LYS A 1 182 ? 21.598 4.687 -15.947 1.00 94.00 182 LYS A O 1
ATOM 1416 N N . PHE A 1 183 ? 19.512 3.986 -15.491 1.00 93.00 183 PHE A N 1
ATOM 1417 C CA . PHE A 1 183 ? 19.411 3.018 -16.592 1.00 93.00 183 PHE A CA 1
ATOM 1418 C C . PHE A 1 183 ? 18.579 3.518 -17.785 1.00 93.00 183 PHE A C 1
ATOM 1420 O O . PHE A 1 183 ? 18.200 2.732 -18.653 1.00 93.00 183 PHE A O 1
ATOM 1427 N N . GLY A 1 184 ? 18.320 4.828 -17.862 1.00 91.50 184 GLY A N 1
ATOM 1428 C CA . GLY A 1 184 ? 17.674 5.462 -19.013 1.00 91.50 184 GLY A CA 1
ATOM 1429 C C . GLY A 1 184 ? 16.154 5.295 -19.076 1.00 91.50 184 GLY A C 1
ATOM 1430 O O . GLY A 1 184 ? 15.567 5.548 -20.130 1.00 91.50 184 GLY A O 1
ATOM 1431 N N . PHE A 1 185 ? 15.509 4.887 -17.980 1.00 91.94 185 PHE A N 1
ATOM 1432 C CA . PHE A 1 185 ? 14.054 4.936 -17.864 1.00 91.94 185 PHE A CA 1
ATOM 1433 C C . PHE A 1 185 ? 13.606 6.344 -17.483 1.00 91.94 185 PHE A C 1
ATOM 1435 O O . PHE A 1 185 ? 14.159 6.971 -16.580 1.00 91.94 185 PHE A O 1
ATOM 1442 N N . ASN A 1 186 ? 12.573 6.831 -18.164 1.00 93.50 186 ASN A N 1
ATOM 1443 C CA . ASN A 1 186 ? 11.951 8.098 -17.825 1.00 93.50 186 ASN A CA 1
ATOM 1444 C C . ASN A 1 186 ? 10.986 7.898 -16.648 1.00 93.50 186 ASN A C 1
ATOM 1446 O O . ASN A 1 186 ? 9.931 7.285 -16.807 1.00 93.50 186 ASN A O 1
ATOM 1450 N N . VAL A 1 187 ? 11.343 8.423 -15.474 1.00 94.94 187 VAL A N 1
ATOM 1451 C CA . VAL A 1 187 ? 10.534 8.307 -14.248 1.00 94.94 187 VAL A CA 1
ATOM 1452 C C . VAL A 1 187 ? 9.135 8.900 -14.439 1.00 94.94 187 VAL A C 1
ATOM 1454 O O . VAL A 1 187 ? 8.162 8.332 -13.944 1.00 94.94 187 VAL A O 1
ATOM 1457 N N . ASP A 1 188 ? 9.006 9.969 -15.227 1.00 96.69 188 ASP A N 1
ATOM 1458 C CA . ASP A 1 188 ? 7.711 10.597 -15.497 1.00 96.69 188 ASP A CA 1
ATOM 1459 C C . ASP A 1 188 ? 6.770 9.670 -16.282 1.00 96.69 188 ASP A C 1
ATOM 1461 O O . ASP A 1 188 ? 5.558 9.717 -16.084 1.00 96.69 188 ASP A O 1
ATOM 1465 N N . GLU A 1 189 ? 7.299 8.782 -17.133 1.00 96.25 189 GLU A N 1
ATOM 1466 C CA . GLU A 1 189 ? 6.487 7.779 -17.838 1.00 96.25 189 GLU A CA 1
ATOM 1467 C C . GLU A 1 189 ? 5.997 6.681 -16.884 1.00 96.25 189 GLU A C 1
ATOM 1469 O O . GLU A 1 189 ? 4.847 6.245 -16.982 1.00 96.25 189 GLU A O 1
ATOM 1474 N N . VAL A 1 190 ? 6.824 6.287 -15.907 1.00 97.12 190 VAL A N 1
ATOM 1475 C CA . VAL A 1 190 ? 6.431 5.340 -14.848 1.00 97.12 190 VAL A CA 1
ATOM 1476 C C . VAL A 1 190 ? 5.305 5.929 -13.999 1.00 97.12 190 VAL A C 1
ATOM 1478 O O . VAL A 1 190 ? 4.275 5.284 -13.787 1.00 97.12 190 VAL A O 1
ATOM 1481 N N . ILE A 1 191 ? 5.466 7.183 -13.573 1.00 98.19 191 ILE A N 1
ATOM 1482 C CA . ILE A 1 191 ? 4.465 7.926 -12.800 1.00 98.19 191 ILE A CA 1
ATOM 1483 C C . ILE A 1 191 ? 3.188 8.134 -13.627 1.00 98.19 191 ILE A C 1
ATOM 1485 O O . ILE A 1 191 ? 2.081 7.951 -13.124 1.00 98.19 191 ILE A O 1
ATOM 1489 N N . ALA A 1 192 ? 3.298 8.459 -14.918 1.00 98.12 192 ALA A N 1
ATOM 1490 C CA . ALA A 1 192 ? 2.139 8.588 -15.799 1.00 98.12 192 ALA A CA 1
ATOM 1491 C C . ALA A 1 192 ? 1.382 7.259 -15.960 1.00 98.12 192 ALA A C 1
ATOM 1493 O O . ALA A 1 192 ? 0.147 7.249 -15.953 1.00 98.12 192 ALA A O 1
ATOM 1494 N N . SER A 1 193 ? 2.104 6.139 -16.055 1.00 98.19 193 SER A N 1
ATOM 1495 C CA . SER A 1 193 ? 1.518 4.796 -16.054 1.00 98.19 193 SER A CA 1
ATOM 1496 C C . SER A 1 193 ? 0.777 4.508 -14.747 1.00 98.19 193 SER A C 1
ATOM 1498 O O . SER A 1 193 ? -0.359 4.028 -14.778 1.00 98.19 193 SER A O 1
ATOM 1500 N N . PHE A 1 194 ? 1.353 4.888 -13.602 1.00 98.50 194 PHE A N 1
ATOM 1501 C CA . PHE A 1 194 ? 0.675 4.801 -12.305 1.00 98.50 194 PHE A CA 1
ATOM 1502 C C . PHE A 1 194 ? -0.600 5.633 -12.276 1.00 98.50 194 PHE A C 1
ATOM 1504 O O . PHE A 1 194 ? -1.669 5.112 -11.968 1.00 98.50 194 PHE A O 1
ATOM 1511 N N . HIS A 1 195 ? -0.533 6.897 -12.693 1.00 98.12 195 HIS A N 1
ATOM 1512 C CA . HIS A 1 195 ? -1.710 7.753 -12.747 1.00 98.12 195 HIS A CA 1
ATOM 1513 C C . HIS A 1 195 ? -2.816 7.180 -13.641 1.00 98.12 195 HIS A C 1
ATOM 1515 O O . HIS A 1 195 ? -3.993 7.261 -13.293 1.00 98.12 195 HIS A O 1
ATOM 1521 N N . SER A 1 196 ? -2.456 6.611 -14.795 1.00 97.94 196 SER A N 1
ATOM 1522 C CA . SER A 1 196 ? -3.402 5.946 -15.697 1.00 97.94 196 SER A CA 1
ATOM 1523 C C . SER A 1 196 ? -4.064 4.743 -15.022 1.00 97.94 196 SER A C 1
ATOM 1525 O O . SER A 1 196 ? -5.289 4.617 -15.033 1.00 97.94 196 SER A O 1
ATOM 1527 N N . THR A 1 197 ? -3.260 3.908 -14.363 1.00 98.19 197 THR A N 1
ATOM 1528 C CA . THR A 1 197 ? -3.719 2.727 -13.624 1.00 98.19 197 THR A CA 1
ATOM 1529 C C . THR A 1 197 ? -4.675 3.113 -12.497 1.00 98.19 197 THR A C 1
ATOM 1531 O O . THR A 1 197 ? -5.778 2.571 -12.422 1.00 98.19 197 THR A O 1
ATOM 1534 N N . VAL A 1 198 ? -4.315 4.111 -11.681 1.00 97.81 198 VAL A N 1
ATOM 1535 C CA . VAL A 1 198 ? -5.170 4.592 -10.588 1.00 97.81 198 VAL A CA 1
ATOM 1536 C C . VAL A 1 198 ? -6.473 5.177 -11.118 1.00 97.81 198 VAL A C 1
ATOM 1538 O O . VAL A 1 198 ? -7.537 4.816 -10.633 1.00 97.81 198 VAL A O 1
ATOM 1541 N N . ARG A 1 199 ? -6.440 6.028 -12.151 1.00 96.25 199 ARG A N 1
ATOM 1542 C CA . ARG A 1 199 ? -7.675 6.598 -12.726 1.00 96.25 199 ARG A CA 1
ATOM 1543 C C . ARG A 1 199 ? -8.611 5.539 -13.301 1.00 96.25 199 ARG A C 1
ATOM 1545 O O . ARG A 1 199 ? -9.820 5.755 -13.321 1.00 96.25 199 ARG A O 1
ATOM 1552 N N . LYS A 1 200 ? -8.059 4.433 -13.799 1.00 97.00 200 LYS A N 1
ATOM 1553 C CA . LYS A 1 200 ? -8.836 3.341 -14.382 1.00 97.00 200 LYS A CA 1
ATOM 1554 C C . LYS A 1 200 ? -9.499 2.472 -13.313 1.00 97.00 200 LYS A C 1
ATOM 1556 O O . LYS A 1 200 ? -10.675 2.161 -13.460 1.00 97.00 200 LYS A O 1
ATOM 1561 N N . HIS A 1 201 ? -8.755 2.106 -12.271 1.00 97.06 201 HIS A N 1
ATOM 1562 C CA . HIS A 1 201 ? -9.159 1.063 -11.324 1.00 97.06 201 HIS A CA 1
ATOM 1563 C C . HIS A 1 201 ? -9.575 1.591 -9.941 1.00 97.06 201 HIS A C 1
ATOM 1565 O O . HIS A 1 201 ? -10.209 0.875 -9.175 1.00 97.06 201 HIS A O 1
ATOM 1571 N N . PHE A 1 202 ? -9.260 2.842 -9.591 1.00 94.88 202 PHE A N 1
ATOM 1572 C CA . PHE A 1 202 ? -9.670 3.428 -8.315 1.00 94.88 202 PHE A CA 1
ATOM 1573 C C . PHE A 1 202 ? -10.945 4.255 -8.461 1.00 94.88 202 PHE A C 1
ATOM 1575 O O . PHE A 1 202 ? -10.944 5.355 -9.016 1.00 94.88 202 PHE A O 1
ATOM 1582 N N . HIS A 1 203 ? -12.043 3.760 -7.897 1.00 89.44 203 HIS A N 1
ATOM 1583 C CA . HIS A 1 203 ? -13.335 4.459 -7.910 1.00 89.44 203 HIS A CA 1
ATOM 1584 C C . HIS A 1 203 ? -13.535 5.415 -6.721 1.00 89.44 203 HIS A C 1
ATOM 1586 O O . HIS A 1 203 ? -14.523 6.154 -6.659 1.00 89.44 203 HIS A O 1
ATOM 1592 N N . GLY A 1 204 ? -12.588 5.433 -5.778 1.00 86.25 204 GLY A N 1
ATOM 1593 C CA . GLY A 1 204 ? -12.560 6.373 -4.664 1.00 86.25 204 GLY A CA 1
ATOM 1594 C C . GLY A 1 204 ? -12.103 7.780 -5.066 1.00 86.25 204 GLY A C 1
ATOM 1595 O O . GLY A 1 204 ? -11.996 8.142 -6.235 1.00 86.25 204 GLY A O 1
ATOM 1596 N N . ARG A 1 205 ? -11.824 8.621 -4.064 1.00 86.06 205 ARG A N 1
ATOM 1597 C CA . ARG A 1 205 ? -11.191 9.933 -4.271 1.00 86.06 205 ARG A CA 1
ATOM 1598 C C . ARG A 1 205 ? -9.965 10.047 -3.384 1.00 86.06 205 ARG A C 1
ATOM 1600 O O . ARG A 1 205 ? -10.106 9.935 -2.168 1.00 86.06 205 ARG A O 1
ATOM 1607 N N . LEU A 1 206 ? -8.813 10.346 -3.977 1.00 91.12 206 LEU A N 1
ATOM 1608 C CA . LEU A 1 206 ? -7.659 10.826 -3.227 1.00 91.12 206 LEU A CA 1
ATOM 1609 C C . LEU A 1 206 ? -7.959 12.264 -2.805 1.00 91.12 206 LEU A C 1
ATOM 1611 O O . LEU A 1 206 ? -8.348 13.091 -3.632 1.00 91.12 206 LEU A O 1
ATOM 1615 N N . LYS A 1 207 ? -7.861 12.552 -1.509 1.00 89.00 207 LYS A N 1
ATOM 1616 C CA . LYS A 1 207 ? -8.162 13.878 -0.970 1.00 89.00 207 LYS A CA 1
ATOM 1617 C C . LYS A 1 207 ? -7.128 14.277 0.076 1.00 89.00 207 LYS A C 1
ATOM 1619 O O . LYS A 1 207 ? -6.819 13.447 0.925 1.00 89.00 207 LYS A O 1
ATOM 1624 N N . PRO A 1 208 ? -6.680 15.543 0.065 1.00 91.56 208 PRO A N 1
ATOM 1625 C CA . PRO A 1 208 ? -5.849 16.083 1.128 1.00 91.56 208 PRO A CA 1
ATOM 1626 C C . PRO A 1 208 ? -6.630 16.202 2.457 1.00 91.56 208 PRO A C 1
ATOM 1628 O O . PRO A 1 208 ? -7.870 16.184 2.446 1.00 91.56 208 PRO A O 1
ATOM 1631 N N . PRO A 1 209 ? -5.934 16.408 3.592 1.00 94.44 209 PRO A N 1
ATOM 1632 C CA . PRO A 1 209 ? -4.478 16.554 3.710 1.00 94.44 209 PRO A CA 1
ATOM 1633 C C . PRO A 1 209 ? -3.737 15.225 3.518 1.00 94.44 209 PRO A C 1
ATOM 1635 O O . PRO A 1 209 ? -4.146 14.214 4.079 1.00 94.44 209 PRO A O 1
ATOM 1638 N N . PHE A 1 210 ? -2.652 15.255 2.740 1.00 97.00 210 PHE A N 1
ATOM 1639 C CA . PHE A 1 210 ? -1.725 14.132 2.605 1.00 97.00 210 PHE A CA 1
ATOM 1640 C C . PHE A 1 210 ? -0.615 14.245 3.649 1.00 97.00 210 PHE A C 1
ATOM 1642 O O . PHE A 1 210 ? -0.194 15.347 4.009 1.00 97.00 210 PHE A O 1
ATOM 1649 N N . ASN A 1 211 ? -0.136 13.106 4.131 1.00 97.12 211 ASN A N 1
ATOM 1650 C CA . ASN A 1 211 ? 1.021 13.021 5.003 1.00 97.12 211 ASN A CA 1
ATOM 1651 C C . ASN A 1 211 ? 2.299 12.935 4.161 1.00 97.12 211 ASN A C 1
ATOM 1653 O O . ASN A 1 211 ? 2.872 11.860 3.972 1.00 97.12 211 ASN A O 1
ATOM 1657 N N . ASP A 1 212 ? 2.712 14.085 3.623 1.00 97.44 212 ASP A N 1
ATOM 1658 C CA . ASP A 1 212 ? 3.838 14.187 2.692 1.00 97.44 212 ASP A CA 1
ATOM 1659 C C . ASP A 1 212 ? 5.123 13.567 3.267 1.00 97.44 212 ASP A C 1
ATOM 1661 O O . ASP A 1 212 ? 5.802 12.818 2.572 1.00 97.44 212 ASP A O 1
ATOM 1665 N N . GLU A 1 213 ? 5.418 13.817 4.549 1.00 96.94 213 GLU A N 1
ATOM 1666 C CA . GLU A 1 213 ? 6.621 13.306 5.219 1.00 96.94 213 GLU A CA 1
ATOM 1667 C C . GLU A 1 213 ? 6.621 11.772 5.312 1.00 96.94 213 GLU A C 1
ATOM 1669 O O . GLU A 1 213 ? 7.637 11.131 5.043 1.00 96.94 213 GLU A O 1
ATOM 1674 N N . ALA A 1 214 ? 5.495 11.158 5.692 1.00 96.44 214 ALA A N 1
ATOM 1675 C CA . ALA A 1 214 ? 5.410 9.702 5.801 1.00 96.44 214 ALA A CA 1
ATOM 1676 C C . ALA A 1 214 ? 5.439 9.025 4.425 1.00 96.44 214 ALA A C 1
ATOM 1678 O O . ALA A 1 214 ? 6.146 8.036 4.240 1.00 96.44 214 ALA A O 1
ATOM 1679 N N . ARG A 1 215 ? 4.730 9.590 3.442 1.00 97.75 215 ARG A N 1
ATOM 1680 C CA . ARG A 1 215 ? 4.736 9.093 2.060 1.00 97.75 215 ARG A CA 1
ATOM 1681 C C . ARG A 1 215 ? 6.130 9.205 1.432 1.00 97.75 215 ARG A C 1
ATOM 1683 O O . ARG A 1 215 ? 6.579 8.279 0.762 1.00 97.75 215 ARG A O 1
ATOM 1690 N N . GLU A 1 216 ? 6.869 10.279 1.716 1.00 97.38 216 GLU A N 1
ATOM 1691 C CA . GLU A 1 216 ? 8.251 10.446 1.256 1.00 97.38 216 GLU A CA 1
ATOM 1692 C C . GLU A 1 216 ? 9.211 9.416 1.873 1.00 97.38 216 GLU A C 1
ATOM 1694 O O . GLU A 1 216 ? 10.106 8.936 1.176 1.00 97.38 216 GLU A O 1
ATOM 1699 N N . LYS A 1 217 ? 8.995 8.985 3.125 1.00 97.25 217 LYS A N 1
ATOM 1700 C CA . LYS A 1 217 ? 9.735 7.850 3.716 1.00 97.25 217 LYS A CA 1
ATOM 1701 C C . LYS A 1 217 ? 9.459 6.532 2.990 1.00 97.25 217 LYS A C 1
ATOM 1703 O O . LYS A 1 217 ? 10.348 5.702 2.909 1.00 97.25 217 LYS A O 1
ATOM 1708 N N . ALA A 1 218 ? 8.286 6.363 2.385 1.00 97.00 218 ALA A N 1
ATOM 1709 C CA . ALA A 1 218 ? 7.995 5.219 1.520 1.00 97.00 218 ALA A CA 1
ATOM 1710 C C . ALA A 1 218 ? 8.541 5.385 0.085 1.00 97.00 218 ALA A C 1
ATOM 1712 O O . ALA A 1 218 ? 8.292 4.545 -0.773 1.00 97.00 218 ALA A O 1
ATOM 1713 N N . GLY A 1 219 ? 9.232 6.489 -0.227 1.00 97.06 219 GLY A N 1
ATOM 1714 C CA . GLY A 1 219 ? 9.633 6.857 -1.593 1.00 97.06 219 GLY A CA 1
ATOM 1715 C C . GLY A 1 219 ? 8.476 7.340 -2.481 1.00 97.06 219 GLY A C 1
ATOM 1716 O O . GLY A 1 219 ? 8.666 7.650 -3.658 1.00 97.06 219 GLY A O 1
ATOM 1717 N N . PHE A 1 220 ? 7.266 7.426 -1.928 1.00 97.69 220 PHE A N 1
ATOM 1718 C CA . PHE A 1 220 ? 6.054 7.819 -2.629 1.00 97.69 220 PHE A CA 1
ATOM 1719 C C . PHE A 1 220 ? 5.912 9.341 -2.583 1.00 97.69 220 PHE A C 1
ATOM 1721 O O . PHE A 1 220 ? 5.193 9.904 -1.765 1.00 97.69 220 PHE A O 1
ATOM 1728 N N . THR A 1 221 ? 6.677 10.033 -3.424 1.00 97.62 221 THR A N 1
ATOM 1729 C CA . THR A 1 221 ? 6.736 11.502 -3.446 1.00 97.62 221 THR A CA 1
ATOM 1730 C C . THR A 1 221 ? 5.460 12.138 -4.016 1.00 97.62 221 THR A C 1
ATOM 1732 O O . THR A 1 221 ? 4.630 11.488 -4.651 1.00 97.62 221 THR A O 1
ATOM 1735 N N . LYS A 1 222 ? 5.311 13.454 -3.822 1.00 97.62 222 LYS A N 1
ATOM 1736 C CA . LYS A 1 222 ? 4.154 14.259 -4.264 1.00 97.62 222 LYS A CA 1
ATOM 1737 C C . LYS A 1 222 ? 3.757 14.064 -5.725 1.00 97.62 222 LYS A C 1
ATOM 1739 O O . LYS A 1 222 ? 2.569 14.083 -6.044 1.00 97.62 222 LYS A O 1
ATOM 1744 N N . THR A 1 223 ? 4.731 13.841 -6.607 1.00 97.12 223 THR A N 1
ATOM 1745 C CA . THR A 1 223 ? 4.492 13.645 -8.042 1.00 97.12 223 THR A CA 1
ATOM 1746 C C . THR A 1 223 ? 3.624 12.428 -8.340 1.00 97.12 223 THR A C 1
ATOM 1748 O O . THR A 1 223 ? 2.945 12.436 -9.361 1.00 97.12 223 THR A O 1
ATOM 1751 N N . TRP A 1 224 ? 3.598 11.430 -7.451 1.00 97.88 224 TRP A N 1
ATOM 1752 C CA . TRP A 1 224 ? 2.789 10.227 -7.612 1.00 97.88 224 TRP A CA 1
ATOM 1753 C C . TRP A 1 224 ? 1.307 10.414 -7.271 1.00 97.88 224 TRP A C 1
ATOM 1755 O O . TRP A 1 224 ? 0.474 9.684 -7.798 1.00 97.88 224 TRP A O 1
ATOM 1765 N N . TYR A 1 225 ? 0.948 11.332 -6.367 1.00 96.88 225 TYR A N 1
ATOM 1766 C CA . TYR A 1 225 ? -0.420 11.392 -5.826 1.00 96.88 225 TYR A CA 1
ATOM 1767 C C . TYR A 1 225 ? -1.083 12.766 -5.885 1.00 96.88 225 TYR A C 1
ATOM 1769 O O . TYR A 1 225 ? -2.308 12.825 -6.002 1.00 96.88 225 TYR A O 1
ATOM 1777 N N . GLU A 1 226 ? -0.338 13.875 -5.848 1.00 96.38 226 GLU A N 1
ATOM 1778 C CA . GLU A 1 226 ? -0.947 15.208 -5.956 1.00 96.38 226 GLU A CA 1
ATOM 1779 C C . GLU A 1 226 ? -1.729 15.383 -7.276 1.00 96.38 226 GLU A C 1
ATOM 1781 O O . GLU A 1 226 ? -2.872 15.847 -7.217 1.00 96.38 226 GLU A O 1
ATOM 1786 N N . PRO A 1 227 ? -1.231 14.929 -8.451 1.00 96.06 227 PRO A N 1
ATOM 1787 C CA . PRO A 1 227 ? -1.977 15.019 -9.714 1.00 96.06 227 PRO A CA 1
ATOM 1788 C C . PRO A 1 227 ? -3.237 14.141 -9.793 1.00 96.06 227 PRO A C 1
ATOM 1790 O O . PRO A 1 227 ? -4.002 14.243 -10.754 1.00 96.06 227 PRO A O 1
ATOM 1793 N N . LEU A 1 228 ? -3.435 13.237 -8.830 1.00 95.25 228 LEU A N 1
ATOM 1794 C CA . LEU A 1 228 ? -4.628 12.393 -8.714 1.00 95.25 228 LEU A CA 1
ATOM 1795 C C . LEU A 1 228 ? -5.680 12.988 -7.768 1.00 95.25 228 LEU A C 1
ATOM 1797 O O . LEU A 1 228 ? -6.817 12.516 -7.738 1.00 95.25 228 LEU A O 1
ATOM 1801 N N . ALA A 1 229 ? -5.319 14.018 -6.997 1.00 91.62 229 ALA A N 1
ATOM 1802 C CA . ALA A 1 229 ? -6.227 14.706 -6.084 1.00 91.62 229 ALA A CA 1
ATOM 1803 C C . ALA A 1 229 ? -7.130 15.728 -6.800 1.00 91.62 229 ALA A C 1
ATOM 1805 O O . ALA A 1 229 ? -8.195 16.097 -6.294 1.00 91.62 229 ALA A O 1
ATOM 1806 N N . THR A 1 230 ? -6.711 16.193 -7.977 1.00 79.12 230 THR A N 1
ATOM 1807 C CA . THR A 1 230 ? -7.457 17.115 -8.835 1.00 79.12 230 THR A CA 1
ATOM 1808 C C . THR A 1 230 ? -8.170 16.336 -9.943 1.00 79.12 230 THR A C 1
ATOM 1810 O O . THR A 1 230 ? -7.616 15.405 -10.524 1.00 79.12 230 THR A O 1
ATOM 1813 N N . LYS A 1 231 ? -9.445 16.669 -10.184 1.00 56.47 231 LYS A N 1
ATOM 1814 C CA . LYS A 1 231 ? -10.241 16.084 -11.274 1.00 56.47 231 LYS A CA 1
ATOM 1815 C C . LYS A 1 231 ? -9.838 16.648 -12.627 1.00 56.47 231 LYS A C 1
ATOM 1817 O O . LYS A 1 231 ? -9.607 17.876 -12.676 1.00 56.47 231 LYS A O 1
#